Protein AF-A0A6B2SBK2-F1 (afdb_monomer)

Foldseek 3Di:
DDDDDDDDDDDDDDDDDDDDDDDDDDDDDDDDDDDDDDDDDDDDDPDDDPDPPDPPPPLQAQFEPPD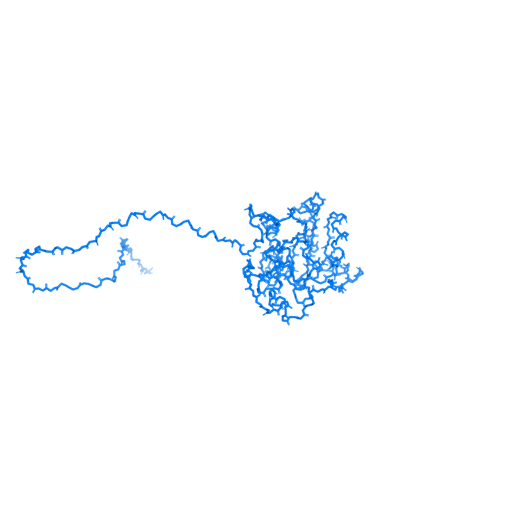DQVVSQVQLVVQLVCCVVPVDRDPPRRPLLNVLQVLLVVLVEDLEAAFDQQDDDVRLVVVLVPAPVVVCVVVCCVQCVCVQAVVLKWKWWAFLQQATSDIDGHPVSVVLVVVRPPDHRTHDACSGQTDDQQNSQSVVQAWHKAAASSGSHNSCNQKIKIKHFDADPVPRHTGGMIMMMDGCSCNYPVVSVSRHVD

Mean predicted aligned error: 12.85 Å

Secondary structure (DSSP, 8-state):
------------------------PPP---------------PPP--PPPP-------TT-SS-TT--HHHHHHHHHHHHHHHHHH----TT--HHHHHHHHHHHHTT--SSS---B---HHHHHHHHHHSGGGGTHHHHHHHHHHHHHHTT-EEEEEETT-BEEEEEE-HHHHHHHHTTT-STTBB--HHHH-S-HHHHHHHHTS-EEEEGGGSSSGGGTT-EEEEEEEE-TTT--EEEEEEEEESGGG-SHHHHHHHTT-

Sequence (262 aa):
MSKSRAPTTRTPARTGTGCATCGWSTPPDGTLARRRHRGDDGLCPASGAPSRGGELTDTWVALQAGADPAQRRRALRGAYEAFAAAGRVERPVRAVVAESWRRSARARVSREGTADVELSDDGLAAYRDGHPLAKVMPLFRELMGAYAMDGEHLLAVCDAQGRLLWVEGHATSRRQAGLMNFVPGARWAEAATGTNAPGTAIAVDRPVQVFAAEHFQRPVHPWTCAAAPVHDPGTGRLLGAVDITGGDRLAHPHSLAFVGAV

Nearest PDB structures (foldseek):
  4lrz-assembly1_H  TM=8.268E-01  e=3.280E-11  Escherichia coli K-12
  4lrz-assembly2_E  TM=8.242E-01  e=3.967E-11  Escherichia coli K-12
  3f1p-assembly1_A  TM=5.044E-01  e=4.243E-02  Homo sapiens
  5xgd-assembly1_A  TM=4.349E-01  e=1.823E-01  Pseudomonas aeruginosa PAO1
  4iss-assembly1_B  TM=4.721E-01  e=1.301E+00  Kluyveromyces lactis

Structure (mmCIF, N/CA/C/O backbone):
data_AF-A0A6B2SBK2-F1
#
_entry.id   AF-A0A6B2SBK2-F1
#
loop_
_atom_site.group_PDB
_atom_site.id
_atom_site.type_symbol
_atom_site.label_atom_id
_atom_site.label_alt_id
_atom_site.label_comp_id
_atom_site.label_asym_id
_atom_site.label_entity_id
_atom_site.label_seq_id
_atom_site.pdbx_PDB_ins_code
_atom_site.Cartn_x
_atom_site.Cartn_y
_atom_site.Cartn_z
_atom_site.occupancy
_atom_site.B_iso_or_equiv
_atom_site.auth_seq_id
_atom_site.auth_comp_id
_atom_site.auth_asym_id
_atom_site.auth_atom_id
_atom_site.pdbx_PDB_model_num
ATOM 1 N N . MET A 1 1 ? -41.610 -37.963 -55.225 1.00 40.44 1 MET A N 1
ATOM 2 C CA . MET A 1 1 ? -42.730 -38.598 -54.496 1.00 40.44 1 MET A CA 1
ATOM 3 C C . MET A 1 1 ? -42.714 -38.087 -53.056 1.00 40.44 1 MET A C 1
ATOM 5 O O . MET A 1 1 ? -41.645 -38.082 -52.473 1.00 40.44 1 MET A O 1
ATOM 9 N N . SER A 1 2 ? -43.869 -37.586 -52.584 1.00 43.31 2 SER A N 1
ATOM 10 C CA . SER A 1 2 ? -44.267 -37.131 -51.222 1.00 43.31 2 SER A CA 1
ATOM 11 C C . SER A 1 2 ? -43.325 -36.172 -50.456 1.00 43.31 2 SER A C 1
ATOM 13 O O . SER A 1 2 ? -42.292 -36.605 -49.974 1.00 43.31 2 SER A O 1
ATOM 15 N N . LYS A 1 3 ? -43.504 -34.837 -50.386 1.00 37.28 3 LYS A N 1
ATOM 16 C CA . LYS A 1 3 ? -44.559 -33.956 -49.797 1.00 37.28 3 LYS A CA 1
ATOM 17 C C . LYS A 1 3 ? -44.853 -34.156 -48.295 1.00 37.28 3 LYS A C 1
ATOM 19 O O . LYS A 1 3 ? -45.487 -35.141 -47.945 1.00 37.28 3 LYS A O 1
ATOM 24 N N . SER A 1 4 ? -44.549 -33.134 -47.476 1.00 39.53 4 SER A N 1
ATOM 25 C CA . SER A 1 4 ? -45.392 -32.604 -46.370 1.00 39.53 4 SER A CA 1
ATOM 26 C C . SER A 1 4 ? -44.738 -31.332 -45.774 1.00 39.53 4 SER A C 1
ATOM 28 O O . SER A 1 4 ? -43.665 -31.422 -45.195 1.00 39.53 4 SER A O 1
ATOM 30 N N . ARG A 1 5 ? -45.113 -30.115 -46.207 1.00 39.31 5 ARG A N 1
ATOM 31 C CA . ARG A 1 5 ? -46.133 -29.177 -45.663 1.00 39.31 5 ARG A CA 1
ATOM 32 C C . ARG A 1 5 ? -45.753 -28.460 -44.347 1.00 39.31 5 ARG A C 1
ATOM 34 O O . ARG A 1 5 ? -45.819 -29.038 -43.273 1.00 39.31 5 ARG A O 1
ATOM 41 N N . ALA A 1 6 ? -45.480 -27.153 -44.463 1.00 41.12 6 ALA A N 1
ATOM 42 C CA . ALA A 1 6 ? -45.713 -26.142 -43.418 1.00 41.12 6 ALA A CA 1
ATOM 43 C C . ALA A 1 6 ? -47.229 -25.865 -43.269 1.00 41.12 6 ALA A C 1
ATOM 45 O O . ALA A 1 6 ? -47.977 -26.199 -44.200 1.00 41.12 6 ALA A O 1
ATOM 46 N N . PRO A 1 7 ? -47.700 -25.249 -42.157 1.00 44.53 7 PRO A N 1
ATOM 47 C CA . PRO A 1 7 ? -48.073 -23.825 -42.271 1.00 44.53 7 PRO A CA 1
ATOM 48 C C . PRO A 1 7 ? -48.030 -22.942 -40.981 1.00 44.53 7 PRO A C 1
ATOM 50 O O . PRO A 1 7 ? -48.247 -23.399 -39.865 1.00 44.53 7 PRO A O 1
ATOM 53 N N . THR A 1 8 ? -47.814 -21.637 -41.224 1.00 36.38 8 THR A N 1
ATOM 54 C CA . THR A 1 8 ? -48.419 -20.403 -40.638 1.00 36.38 8 THR A CA 1
ATOM 55 C C . THR A 1 8 ? -48.471 -20.100 -39.123 1.00 36.38 8 THR A C 1
ATOM 57 O O . THR A 1 8 ? -49.302 -20.615 -38.386 1.00 36.38 8 THR A O 1
ATOM 60 N N . THR A 1 9 ? -47.670 -19.088 -38.751 1.00 40.03 9 THR A N 1
ATOM 61 C CA . THR A 1 9 ? -47.966 -17.826 -38.015 1.00 40.03 9 THR A CA 1
ATOM 62 C C . THR A 1 9 ? -49.151 -17.714 -37.039 1.00 40.03 9 THR A C 1
ATOM 64 O O . THR A 1 9 ? -50.309 -17.770 -37.457 1.00 40.03 9 THR A O 1
ATOM 67 N N . ARG A 1 10 ? -48.863 -17.252 -35.805 1.00 33.25 10 ARG A N 1
ATOM 68 C CA . ARG A 1 10 ? -49.704 -16.272 -35.080 1.00 33.25 10 ARG A CA 1
ATOM 69 C C . ARG A 1 10 ? -48.946 -15.554 -33.949 1.00 33.25 10 ARG A C 1
ATOM 71 O O . ARG A 1 10 ? -48.458 -16.192 -33.025 1.00 33.25 10 ARG A O 1
ATOM 78 N N . THR A 1 11 ? -48.900 -14.226 -34.013 1.00 40.62 11 THR A N 1
ATOM 79 C CA . THR A 1 11 ? -48.509 -13.316 -32.918 1.00 40.62 11 THR A CA 1
ATOM 80 C C . THR A 1 11 ? -49.682 -13.130 -31.946 1.00 40.62 11 THR A C 1
ATOM 82 O O . THR A 1 11 ? -50.833 -13.116 -32.399 1.00 40.62 11 THR A O 1
ATOM 85 N N . PRO A 1 12 ? -49.424 -12.871 -30.652 1.00 40.03 12 PRO A N 1
ATOM 86 C CA . PRO A 1 12 ? -50.289 -11.956 -29.914 1.00 40.03 12 PRO A CA 1
ATOM 87 C C . PRO A 1 12 ? -49.547 -10.823 -29.184 1.00 40.03 12 PRO A C 1
ATOM 89 O O . PRO A 1 12 ? -48.335 -10.829 -28.993 1.00 40.03 12 PRO A O 1
ATOM 92 N N . ALA A 1 13 ? -50.356 -9.819 -28.858 1.00 34.59 13 ALA A N 1
ATOM 93 C CA . ALA A 1 13 ? -50.064 -8.455 -28.444 1.00 34.59 13 ALA A CA 1
ATOM 94 C C . ALA A 1 13 ? -49.401 -8.268 -27.064 1.00 34.59 13 ALA A C 1
ATOM 96 O O . ALA A 1 13 ? -49.533 -9.084 -26.157 1.00 34.59 13 ALA A O 1
ATOM 97 N N . ARG A 1 14 ? -48.794 -7.081 -26.907 1.00 42.09 14 ARG A N 1
ATOM 98 C CA . ARG A 1 14 ? -48.523 -6.408 -25.625 1.00 42.09 14 ARG A CA 1
ATOM 99 C C . ARG A 1 14 ? -49.830 -6.062 -24.901 1.00 42.09 14 ARG A C 1
ATOM 101 O O . ARG A 1 14 ? -50.657 -5.367 -25.476 1.00 42.09 14 ARG A O 1
ATOM 108 N N . THR A 1 15 ? -49.887 -6.370 -23.611 1.00 36.09 15 THR A N 1
ATOM 109 C CA . THR A 1 15 ? -50.570 -5.622 -22.533 1.00 36.09 15 THR A CA 1
ATOM 110 C C . THR A 1 15 ? -49.800 -5.983 -21.258 1.00 36.09 15 THR A C 1
ATOM 112 O O . THR A 1 15 ? -49.496 -7.150 -21.060 1.00 36.09 15 THR A O 1
ATOM 115 N N . GLY A 1 16 ? -49.311 -5.076 -20.424 1.00 30.08 16 GLY A N 1
ATOM 116 C CA . GLY A 1 16 ? -50.077 -4.046 -19.739 1.00 30.08 16 GLY A CA 1
ATOM 117 C C . GLY A 1 16 ? -49.941 -4.311 -18.234 1.00 30.08 16 GLY A C 1
ATOM 118 O O . GLY A 1 16 ? -50.153 -5.423 -17.770 1.00 30.08 16 GLY A O 1
ATOM 119 N N . THR A 1 17 ? -49.494 -3.284 -17.531 1.00 34.97 17 THR A N 1
ATOM 120 C CA . THR A 1 17 ? -49.205 -3.123 -16.102 1.00 34.97 17 THR A CA 1
ATOM 121 C C . THR A 1 17 ? -50.322 -3.614 -15.170 1.00 34.97 17 THR A C 1
ATOM 123 O O . THR A 1 17 ? -51.493 -3.483 -15.510 1.00 34.97 17 THR A O 1
ATOM 126 N N . GLY A 1 18 ? -49.989 -4.062 -13.952 1.00 29.08 18 GLY A N 1
ATOM 127 C CA . GLY A 1 18 ? -51.014 -4.297 -12.926 1.00 29.08 18 GLY A CA 1
ATOM 128 C C . GLY A 1 18 ? -50.515 -4.890 -11.612 1.00 29.08 18 GLY A C 1
ATOM 129 O O . GLY A 1 18 ? -50.771 -6.051 -11.322 1.00 29.08 18 GLY A O 1
ATOM 130 N N . CYS A 1 19 ? -49.823 -4.081 -10.809 1.00 38.56 19 CYS A N 1
ATOM 131 C CA . CYS A 1 19 ? -49.711 -4.286 -9.365 1.00 38.56 19 CYS A CA 1
ATOM 132 C C . CYS A 1 19 ? -51.098 -4.074 -8.736 1.00 38.56 19 CYS A C 1
ATOM 134 O O . CYS A 1 19 ? -51.663 -2.995 -8.907 1.00 38.56 19 CYS A O 1
ATOM 136 N N . ALA A 1 20 ? -51.651 -5.067 -8.034 1.00 36.56 20 ALA A N 1
ATOM 137 C CA . ALA A 1 20 ? -52.834 -4.867 -7.197 1.00 36.56 20 ALA A CA 1
ATOM 138 C C . ALA A 1 20 ? -52.974 -5.962 -6.126 1.00 36.56 20 ALA A C 1
ATOM 140 O O . ALA A 1 20 ? -53.554 -7.017 -6.362 1.00 36.56 20 ALA A O 1
ATOM 141 N N . THR A 1 21 ? -52.513 -5.665 -4.913 1.00 34.88 21 THR A N 1
ATOM 142 C CA . THR A 1 21 ? -53.046 -6.265 -3.681 1.00 34.88 21 THR A CA 1
ATOM 143 C C . THR A 1 21 ? -53.392 -5.143 -2.714 1.00 34.88 21 THR A C 1
ATOM 145 O O . THR A 1 21 ? -52.622 -4.817 -1.817 1.00 34.88 21 THR A O 1
ATOM 148 N N . CYS A 1 22 ? -54.565 -4.546 -2.915 1.00 31.58 22 CYS A N 1
ATOM 149 C CA . CYS A 1 22 ? -55.241 -3.723 -1.918 1.00 31.58 22 CYS A CA 1
ATOM 150 C C . CYS A 1 22 ? -56.691 -4.210 -1.873 1.00 31.58 22 CYS A C 1
ATOM 152 O O . CYS A 1 22 ? -57.503 -3.841 -2.720 1.00 31.58 22 CYS A O 1
ATOM 154 N N . GLY A 1 23 ? -56.982 -5.116 -0.941 1.00 36.19 23 GLY A N 1
ATOM 155 C CA . GLY A 1 23 ? -58.305 -5.701 -0.759 1.00 36.19 23 GLY A CA 1
ATOM 156 C C . GLY A 1 23 ? -59.292 -4.684 -0.203 1.00 36.19 23 GLY A C 1
ATOM 157 O O . GLY A 1 23 ? -59.063 -4.135 0.869 1.00 36.19 23 GLY A O 1
ATOM 158 N N . TRP A 1 24 ? -60.386 -4.465 -0.930 1.00 28.81 24 TRP A N 1
ATOM 159 C CA . TRP A 1 24 ? -61.578 -3.779 -0.443 1.00 28.81 24 TRP A CA 1
ATOM 160 C C . TRP A 1 24 ? -62.803 -4.519 -0.979 1.00 28.81 24 TRP A C 1
ATOM 162 O O . TRP A 1 24 ? -62.964 -4.681 -2.188 1.00 28.81 24 TRP A O 1
ATOM 172 N N . SER A 1 25 ? -63.649 -4.982 -0.066 1.00 31.94 25 SER A N 1
ATOM 173 C CA . SER A 1 25 ? -64.972 -5.539 -0.333 1.00 31.94 25 SER A CA 1
ATOM 174 C C . SER A 1 25 ? -66.036 -4.487 -0.011 1.00 31.94 25 SER A C 1
ATOM 176 O O . SER A 1 25 ? -65.993 -3.831 1.028 1.00 31.94 25 SER A O 1
ATOM 178 N N . THR A 1 26 ? -66.990 -4.309 -0.921 1.00 39.12 26 THR A N 1
ATOM 179 C CA . THR A 1 26 ? -68.165 -3.446 -0.758 1.00 39.12 26 THR A CA 1
ATOM 180 C C . THR A 1 26 ? -69.309 -4.208 -0.078 1.00 39.12 26 THR A C 1
ATOM 182 O O . THR A 1 26 ? -69.574 -5.350 -0.458 1.00 39.12 26 THR A O 1
ATOM 185 N N . PRO A 1 27 ? -70.033 -3.611 0.889 1.00 36.16 27 PRO A N 1
ATOM 186 C CA . PRO A 1 27 ? -71.293 -4.165 1.370 1.00 36.16 27 PRO A CA 1
ATOM 187 C C . PRO A 1 27 ? -72.476 -3.736 0.474 1.00 36.16 27 PRO A C 1
ATOM 189 O O . PRO A 1 27 ? -72.420 -2.663 -0.138 1.00 36.16 27 PRO A O 1
ATOM 192 N N . PRO A 1 28 ? -73.553 -4.541 0.397 1.00 37.91 28 PRO A N 1
ATOM 193 C CA . PRO A 1 28 ? -74.737 -4.233 -0.387 1.00 37.91 28 PRO A CA 1
ATOM 194 C C . PRO A 1 28 ? -75.798 -3.597 0.516 1.00 37.91 28 PRO A C 1
ATOM 196 O O . PRO A 1 28 ? -76.358 -4.278 1.360 1.00 37.91 28 PRO A O 1
ATOM 199 N N . ASP A 1 29 ? -76.055 -2.302 0.371 1.00 34.41 29 ASP A N 1
ATOM 200 C CA . ASP A 1 29 ? -77.429 -1.789 0.289 1.00 34.41 29 ASP A CA 1
ATOM 201 C C . ASP A 1 29 ? -77.438 -0.275 0.092 1.00 34.41 29 ASP A C 1
ATOM 203 O O . ASP A 1 29 ? -76.681 0.481 0.706 1.00 34.41 29 ASP A O 1
ATOM 207 N N . GLY A 1 30 ? -78.304 0.171 -0.813 1.00 46.72 30 GLY A N 1
ATOM 208 C CA . GLY A 1 30 ? -78.463 1.571 -1.162 1.00 46.72 30 GLY A CA 1
ATOM 209 C C . GLY A 1 30 ? -79.192 2.337 -0.067 1.00 46.72 30 GLY A C 1
ATOM 210 O O . GLY A 1 30 ? -80.399 2.194 0.105 1.00 46.72 30 GLY A O 1
ATOM 211 N N . THR A 1 31 ? -78.494 3.232 0.633 1.00 36.56 31 THR A N 1
ATOM 212 C CA . THR A 1 31 ? -79.148 4.374 1.285 1.00 36.56 31 THR A CA 1
ATOM 213 C C . THR A 1 31 ? -78.184 5.547 1.462 1.00 36.56 31 THR A C 1
ATOM 215 O O . THR A 1 31 ? -77.144 5.449 2.108 1.00 36.56 31 THR A O 1
ATOM 218 N N . LEU A 1 32 ? -78.546 6.690 0.876 1.00 34.94 32 LEU A N 1
ATOM 219 C CA . LEU A 1 32 ? -77.896 7.984 1.079 1.00 34.94 32 LEU A CA 1
ATOM 220 C C . LEU A 1 32 ? -78.381 8.595 2.400 1.00 34.94 32 LEU A C 1
ATOM 222 O O . LEU A 1 32 ? -79.562 8.902 2.535 1.00 34.94 32 LEU A O 1
ATOM 226 N N . ALA A 1 33 ? -77.471 8.866 3.336 1.00 37.03 33 ALA A N 1
ATOM 227 C CA . ALA A 1 33 ? -77.742 9.769 4.453 1.00 37.03 33 ALA A CA 1
ATOM 228 C C . ALA A 1 33 ? -76.509 10.624 4.777 1.00 37.03 33 ALA A C 1
ATOM 230 O O . ALA A 1 33 ? -75.480 10.138 5.241 1.00 37.03 33 ALA A O 1
ATOM 231 N N . ARG A 1 34 ? -76.627 11.939 4.551 1.00 36.53 34 ARG A N 1
ATOM 232 C CA . ARG A 1 34 ? -75.692 12.942 5.074 1.00 36.53 34 ARG A CA 1
ATOM 233 C C . ARG A 1 34 ? -75.851 13.029 6.596 1.00 36.53 34 ARG A C 1
ATOM 235 O O . ARG A 1 34 ? -76.923 13.390 7.072 1.00 36.53 34 ARG A O 1
ATOM 242 N N . ARG A 1 35 ? -74.761 12.870 7.348 1.00 35.34 35 ARG A N 1
ATOM 243 C CA . ARG A 1 35 ? -74.567 13.565 8.633 1.00 35.34 35 ARG A CA 1
ATOM 244 C C . ARG A 1 35 ? -73.254 14.337 8.593 1.00 35.34 35 ARG A C 1
ATOM 246 O O . ARG A 1 35 ? -72.224 13.805 8.200 1.00 35.34 35 ARG A O 1
ATOM 253 N N . ARG A 1 36 ? -73.323 15.613 8.973 1.00 37.16 36 ARG A N 1
ATOM 254 C CA . ARG A 1 36 ? -72.173 16.474 9.267 1.00 37.16 36 ARG A CA 1
ATOM 255 C C . ARG A 1 36 ? -71.954 16.478 10.784 1.00 37.16 36 ARG A C 1
ATOM 257 O O . ARG A 1 36 ? -72.908 16.745 11.503 1.00 37.16 36 ARG A O 1
ATOM 264 N N . HIS A 1 37 ? -70.719 16.252 11.228 1.00 32.69 37 HIS A N 1
ATOM 265 C CA . HIS A 1 37 ? -70.092 16.784 12.455 1.00 32.69 37 HIS A CA 1
ATOM 266 C C . HIS A 1 37 ? -68.589 16.443 12.367 1.00 32.69 37 HIS A C 1
ATOM 268 O O . HIS A 1 37 ? -68.270 15.296 12.091 1.00 32.69 37 HIS A O 1
ATOM 274 N N . ARG A 1 38 ? -67.690 17.428 12.192 1.00 29.45 38 ARG A N 1
ATOM 275 C CA . ARG A 1 38 ? -66.993 18.333 13.151 1.00 29.45 38 ARG A CA 1
ATOM 276 C C . ARG A 1 38 ? -65.741 17.696 13.788 1.00 29.45 38 ARG A C 1
ATOM 278 O O . ARG A 1 38 ? -65.893 16.747 14.542 1.00 29.45 38 ARG A O 1
ATOM 285 N N . GLY A 1 39 ? -64.591 18.348 13.554 1.00 28.39 39 GLY A N 1
ATOM 286 C CA . GLY A 1 39 ? -63.266 18.108 14.161 1.00 28.39 39 GLY A CA 1
ATOM 287 C C . GLY A 1 39 ? -62.530 16.925 13.524 1.00 28.39 39 GLY A C 1
ATOM 288 O O . GLY A 1 39 ? -63.158 15.914 13.254 1.00 28.39 39 GLY A O 1
ATOM 289 N N . ASP A 1 40 ? -61.243 16.948 13.209 1.00 32.31 40 ASP A N 1
ATOM 290 C CA . ASP A 1 40 ? -60.188 17.941 13.387 1.00 32.31 40 ASP A CA 1
ATOM 291 C C . ASP A 1 40 ? -59.032 17.553 12.440 1.00 32.31 40 ASP A C 1
ATOM 293 O O . ASP A 1 40 ? -58.939 16.397 12.024 1.00 32.31 40 ASP A O 1
ATOM 297 N N . ASP A 1 41 ? -58.192 18.528 12.106 1.00 38.06 41 ASP A N 1
ATOM 298 C CA . ASP A 1 41 ? -56.798 18.395 11.659 1.00 38.06 41 ASP A CA 1
ATOM 299 C C . ASP A 1 41 ? -56.438 17.499 10.460 1.00 38.06 41 ASP A C 1
ATOM 301 O O . ASP A 1 41 ? -56.123 16.315 10.559 1.00 38.06 41 ASP A O 1
ATOM 305 N N . GLY A 1 42 ? -56.308 18.148 9.301 1.00 29.20 42 GLY A N 1
ATOM 306 C CA . GLY A 1 42 ? -55.634 17.593 8.131 1.00 29.20 42 GLY A CA 1
ATOM 307 C C . GLY A 1 42 ? -54.952 18.681 7.311 1.00 29.20 42 GLY A C 1
ATOM 308 O O . GLY A 1 42 ? -55.336 18.918 6.167 1.00 29.20 42 GLY A O 1
ATOM 309 N N . LEU A 1 43 ? -53.962 19.374 7.889 1.00 35.97 43 LEU A N 1
ATOM 310 C CA . LEU A 1 43 ? -53.012 20.140 7.081 1.00 35.97 43 LEU A CA 1
ATOM 311 C C . LEU A 1 43 ? -52.288 19.171 6.137 1.00 35.97 43 LEU A C 1
ATOM 313 O O . LEU A 1 43 ? -51.613 18.244 6.582 1.00 35.97 43 LEU A O 1
ATOM 317 N N . CYS A 1 44 ? -52.412 19.416 4.832 1.00 28.55 44 CYS A N 1
ATOM 318 C CA . CYS A 1 44 ? -51.567 18.815 3.807 1.00 28.55 44 CYS A CA 1
ATOM 319 C C . CYS A 1 44 ? -50.087 18.958 4.197 1.00 28.55 44 CYS A C 1
ATOM 321 O O . CYS A 1 44 ? -49.620 20.096 4.317 1.00 28.55 44 CYS A O 1
ATOM 323 N N . PRO A 1 45 ? -49.303 17.872 4.318 1.00 35.41 45 PRO A N 1
ATOM 324 C CA . PRO A 1 45 ? -47.866 18.023 4.278 1.00 35.41 45 PRO A CA 1
ATOM 325 C C . PRO A 1 45 ? -47.496 18.415 2.849 1.00 35.41 45 PRO A C 1
ATOM 327 O O . PRO A 1 45 ? -47.759 17.695 1.881 1.00 35.41 45 PRO A O 1
ATOM 330 N N . ALA A 1 46 ? -46.927 19.613 2.741 1.00 37.03 46 ALA A N 1
ATOM 331 C CA . ALA A 1 46 ? -46.256 20.099 1.557 1.00 37.03 46 ALA A CA 1
ATOM 332 C C . ALA A 1 46 ? -45.336 19.009 0.994 1.00 37.03 46 ALA A C 1
ATOM 334 O O . ALA A 1 46 ? -44.637 18.319 1.738 1.00 37.03 46 ALA A O 1
ATOM 335 N N . SER A 1 47 ? -45.365 18.882 -0.330 1.00 34.38 47 SER A N 1
ATOM 336 C CA . SER A 1 47 ? -44.434 18.114 -1.148 1.00 34.38 47 SER A CA 1
ATOM 337 C C . SER A 1 47 ? -43.028 18.123 -0.546 1.00 34.38 47 SER A C 1
ATOM 339 O O . SER A 1 47 ? -42.339 19.146 -0.579 1.00 34.38 47 SER A O 1
ATOM 341 N N . GLY A 1 48 ? -42.626 16.985 0.021 1.00 28.92 48 GLY A N 1
ATOM 342 C CA . GLY A 1 48 ? -41.272 16.778 0.505 1.00 28.92 48 GLY A CA 1
ATOM 343 C C . GLY A 1 48 ? -40.298 17.016 -0.639 1.00 28.92 48 GLY A C 1
ATOM 344 O O . GLY A 1 48 ? -40.381 16.368 -1.683 1.00 28.92 48 GLY A O 1
ATOM 345 N N . ALA A 1 49 ? -39.392 17.972 -0.444 1.00 35.97 49 ALA A N 1
ATOM 346 C CA . ALA A 1 49 ? -38.196 18.086 -1.258 1.00 35.97 49 ALA A CA 1
ATOM 347 C C . ALA A 1 49 ? -37.507 16.710 -1.310 1.00 35.97 49 ALA A C 1
ATOM 349 O O . ALA A 1 49 ? -37.497 16.011 -0.289 1.00 35.97 49 ALA A O 1
ATOM 350 N N . PRO A 1 50 ? -36.937 16.297 -2.457 1.00 32.53 50 PRO A N 1
ATOM 351 C CA . PRO A 1 50 ? -36.212 15.042 -2.517 1.00 32.53 50 PRO A CA 1
ATOM 352 C C . PRO A 1 50 ? -35.104 15.099 -1.468 1.00 32.53 50 PRO A C 1
ATOM 354 O O . PRO A 1 50 ? -34.286 16.024 -1.452 1.00 32.53 50 PRO A O 1
ATOM 357 N N . SER A 1 51 ? -35.126 14.129 -0.555 1.00 35.81 51 SER A N 1
ATOM 358 C CA . SER A 1 51 ? -34.027 13.876 0.360 1.00 35.81 51 SER A CA 1
ATOM 359 C C . SER A 1 51 ? -32.756 13.832 -0.478 1.00 35.81 51 SER A C 1
ATOM 361 O O . SER A 1 51 ? -32.645 13.040 -1.415 1.00 35.81 51 SER A O 1
ATOM 363 N N . ARG A 1 52 ? -31.813 14.738 -0.188 1.00 37.53 52 ARG A N 1
ATOM 364 C CA . ARG A 1 52 ? -30.471 14.668 -0.765 1.00 37.53 52 ARG A CA 1
ATOM 365 C C . ARG A 1 52 ? -29.972 13.253 -0.501 1.00 37.53 52 ARG A C 1
ATOM 367 O O . ARG A 1 52 ? -29.856 12.862 0.661 1.00 37.53 52 ARG A O 1
ATOM 374 N N . GLY A 1 53 ? -29.791 12.488 -1.576 1.00 30.27 53 GLY A N 1
ATOM 375 C CA . GLY A 1 53 ? -29.277 11.131 -1.512 1.00 30.27 53 GLY A CA 1
ATOM 376 C C . GLY A 1 53 ? -28.040 11.127 -0.630 1.00 30.27 53 GLY A C 1
ATOM 377 O O . GLY A 1 53 ? -27.185 12.002 -0.768 1.00 30.27 53 GLY A O 1
ATOM 378 N N . GLY A 1 54 ? -27.990 10.190 0.317 1.00 33.25 54 GLY A N 1
ATOM 379 C CA . GLY A 1 54 ? -26.761 9.914 1.037 1.00 33.25 54 GLY A CA 1
ATOM 380 C C . GLY A 1 54 ? -25.689 9.658 -0.008 1.00 33.25 54 GLY A C 1
ATOM 381 O O . GLY A 1 54 ? -25.788 8.695 -0.765 1.00 33.25 54 GLY A O 1
ATOM 382 N N . GLU A 1 55 ? -24.735 10.575 -0.104 1.00 40.03 55 GLU A N 1
ATOM 383 C CA . GLU A 1 55 ? -23.540 10.396 -0.906 1.00 40.03 55 GLU A CA 1
ATOM 384 C C . GLU A 1 55 ? -22.919 9.084 -0.428 1.00 40.03 55 GLU A C 1
ATOM 386 O O . GLU A 1 55 ? -22.523 8.962 0.735 1.00 40.03 55 GLU A O 1
ATOM 391 N N . LEU A 1 56 ? -22.980 8.056 -1.278 1.00 41.81 56 LEU A N 1
ATOM 392 C CA . LEU A 1 56 ? -22.324 6.780 -1.044 1.00 41.81 56 LEU A CA 1
ATOM 393 C C . LEU A 1 56 ? -20.837 7.105 -0.983 1.00 41.81 56 LEU A C 1
ATOM 395 O O . LEU A 1 56 ? -20.177 7.198 -2.013 1.00 41.81 56 LEU A O 1
ATOM 399 N N . THR A 1 57 ? -20.334 7.375 0.218 1.00 53.66 57 THR A N 1
ATOM 400 C CA . THR A 1 57 ? -18.918 7.622 0.423 1.00 53.66 57 THR A CA 1
ATOM 401 C C . THR A 1 57 ? -18.195 6.376 -0.053 1.00 53.66 57 THR A C 1
ATOM 403 O O . THR A 1 57 ? -18.414 5.278 0.468 1.00 53.66 57 THR A O 1
ATOM 406 N N . ASP A 1 58 ? -17.398 6.535 -1.109 1.00 67.44 58 ASP A N 1
ATOM 407 C CA . ASP A 1 58 ? -16.666 5.426 -1.695 1.00 67.44 58 ASP A CA 1
ATOM 408 C C . ASP A 1 58 ? -15.817 4.785 -0.592 1.00 67.44 58 ASP A C 1
ATOM 410 O O . ASP A 1 58 ? -14.912 5.405 -0.029 1.00 67.44 58 ASP A O 1
ATOM 414 N N . THR A 1 59 ? -16.164 3.546 -0.232 1.00 78.88 59 THR A N 1
ATOM 415 C CA . THR A 1 59 ? -15.518 2.819 0.865 1.00 78.88 59 THR A CA 1
ATOM 416 C C . THR A 1 59 ? -14.056 2.524 0.546 1.00 78.88 59 THR A C 1
ATOM 418 O O . THR A 1 59 ? -13.293 2.251 1.470 1.00 78.88 59 THR A O 1
ATOM 421 N N . TRP A 1 60 ? -13.637 2.643 -0.714 1.00 86.00 60 TRP A N 1
ATOM 422 C CA . TRP A 1 60 ? -12.285 2.356 -1.184 1.00 86.00 60 TRP A CA 1
ATOM 423 C C . TRP A 1 60 ? -11.382 3.594 -1.191 1.00 86.00 60 TRP A C 1
ATOM 425 O O . TRP A 1 60 ? -10.174 3.455 -0.995 1.00 86.00 60 TRP A O 1
ATOM 435 N N . VAL A 1 61 ? -11.955 4.800 -1.272 1.00 85.00 61 VAL A N 1
ATOM 436 C CA . VAL A 1 61 ? -11.238 6.083 -1.178 1.00 85.00 61 VAL A CA 1
ATOM 437 C C . VAL A 1 61 ? -11.138 6.543 0.281 1.00 85.00 61 VAL A C 1
ATOM 439 O O . VAL A 1 61 ? -12.130 6.626 1.007 1.00 85.00 61 VAL A O 1
ATOM 442 N N . ALA A 1 62 ? -9.927 6.869 0.729 1.00 83.12 62 ALA A N 1
ATOM 443 C CA . ALA A 1 62 ? -9.654 7.224 2.121 1.00 83.12 62 ALA A CA 1
ATOM 444 C C . ALA A 1 62 ? -9.939 8.701 2.435 1.00 83.12 62 ALA A C 1
ATOM 446 O O . ALA A 1 62 ? -10.369 9.035 3.546 1.00 83.12 62 ALA A O 1
ATOM 447 N N . LEU A 1 63 ? -9.719 9.578 1.451 1.00 83.00 63 LEU A N 1
ATOM 448 C CA . LEU A 1 63 ? -9.971 11.014 1.531 1.00 83.00 63 LEU A CA 1
ATOM 449 C C . LEU A 1 63 ? -10.815 11.474 0.343 1.00 83.00 63 LEU A C 1
ATOM 451 O O . LEU A 1 63 ? -10.387 11.416 -0.806 1.00 83.00 63 LEU A O 1
ATOM 455 N N . GLN A 1 64 ? -12.032 11.922 0.645 1.00 79.44 64 GLN A N 1
ATOM 456 C CA . GLN A 1 64 ? -12.958 12.475 -0.340 1.00 79.44 64 GLN A CA 1
ATOM 457 C C . GLN A 1 64 ? -12.512 13.878 -0.771 1.00 79.44 64 GLN A C 1
ATOM 459 O O . GLN A 1 64 ? -11.837 14.584 -0.014 1.00 79.44 64 GLN A O 1
ATOM 464 N N . ALA A 1 65 ? -12.916 14.299 -1.970 1.00 74.44 65 ALA A N 1
ATOM 465 C CA . ALA A 1 65 ? -12.629 15.644 -2.456 1.00 74.44 65 ALA A CA 1
ATOM 466 C C . ALA A 1 65 ? -13.191 16.703 -1.486 1.00 74.44 65 ALA A C 1
ATOM 468 O O . ALA A 1 65 ? -14.345 16.632 -1.071 1.00 74.44 65 ALA A O 1
ATOM 469 N N . GLY A 1 66 ? -12.358 17.674 -1.099 1.00 74.56 66 GLY A N 1
ATOM 470 C CA . GLY A 1 66 ? -12.738 18.752 -0.177 1.00 74.56 66 GLY A CA 1
ATOM 471 C C . GLY A 1 66 ? -12.686 18.408 1.318 1.00 74.56 66 GLY A C 1
ATOM 472 O O . GLY A 1 66 ? -12.956 19.283 2.139 1.00 74.56 66 GLY A O 1
ATOM 473 N N . ALA A 1 67 ? -12.320 17.181 1.705 1.00 82.06 67 ALA A N 1
ATOM 474 C CA . ALA A 1 67 ? -12.087 16.844 3.110 1.00 82.06 67 ALA A CA 1
ATOM 475 C C . ALA A 1 67 ? -10.778 17.470 3.632 1.00 82.06 67 ALA A C 1
ATOM 477 O O . ALA A 1 67 ? -9.772 17.455 2.928 1.00 82.06 67 ALA A O 1
ATOM 478 N N . ASP A 1 68 ? -10.762 17.958 4.881 1.00 87.62 68 ASP A N 1
ATOM 479 C CA . ASP A 1 68 ? -9.536 18.427 5.550 1.00 87.62 68 ASP A CA 1
ATOM 480 C C . ASP A 1 68 ? -8.664 17.223 5.986 1.00 87.62 68 ASP A C 1
ATOM 482 O O . ASP A 1 68 ? -9.052 16.484 6.909 1.00 87.62 68 ASP A O 1
ATOM 486 N N . PRO A 1 69 ? -7.468 17.021 5.390 1.00 87.81 69 PRO A N 1
ATOM 487 C CA . PRO A 1 69 ? -6.585 15.910 5.744 1.00 87.81 69 PRO A CA 1
ATOM 488 C C . PRO A 1 69 ? -6.128 15.951 7.207 1.00 87.81 69 PRO A C 1
ATOM 490 O O . PRO A 1 69 ? -5.972 14.902 7.841 1.00 87.81 69 PRO A O 1
ATOM 493 N N . ALA A 1 70 ? -5.954 17.142 7.788 1.00 90.00 70 ALA A N 1
ATOM 494 C CA . ALA A 1 70 ? -5.519 17.293 9.172 1.00 90.00 70 ALA A CA 1
ATOM 495 C C . ALA A 1 70 ? -6.623 16.868 10.148 1.00 90.00 70 ALA A C 1
ATOM 497 O O . ALA A 1 70 ? -6.364 16.116 11.095 1.00 90.00 70 ALA A O 1
ATOM 498 N N . GLN A 1 71 ? -7.867 17.295 9.908 1.00 91.81 71 GLN A N 1
ATOM 499 C CA . GLN A 1 71 ? -9.026 16.835 10.675 1.00 91.81 71 GLN A CA 1
ATOM 500 C C . GLN A 1 71 ? -9.218 15.322 10.549 1.00 91.81 71 GLN A C 1
ATOM 502 O O . GLN A 1 71 ? -9.372 14.643 11.570 1.00 91.81 71 GLN A O 1
ATOM 507 N N . ARG A 1 72 ? -9.151 14.774 9.327 1.00 91.88 72 ARG A N 1
ATOM 508 C CA . ARG A 1 72 ? -9.279 13.329 9.083 1.00 91.88 72 ARG A CA 1
ATOM 509 C C . ARG A 1 72 ? -8.210 12.539 9.836 1.00 91.88 72 ARG A C 1
ATOM 511 O O . ARG A 1 72 ? -8.539 11.560 10.503 1.00 91.88 72 ARG A O 1
ATOM 518 N N . ARG A 1 73 ? -6.953 12.989 9.797 1.00 93.50 73 ARG A N 1
ATOM 519 C CA . ARG A 1 73 ? -5.826 12.359 10.503 1.00 93.50 73 ARG A CA 1
ATOM 520 C C . ARG A 1 73 ? -6.026 12.354 12.021 1.00 93.50 73 ARG A C 1
ATOM 522 O O . ARG A 1 73 ? -5.756 11.336 12.656 1.00 93.50 73 ARG A O 1
ATOM 529 N N . ARG A 1 74 ? -6.531 13.447 12.612 1.00 94.88 74 ARG A N 1
ATOM 530 C CA . ARG A 1 74 ? -6.871 13.497 14.050 1.00 94.88 74 ARG A CA 1
ATOM 531 C C . ARG A 1 74 ? -7.978 12.503 14.409 1.00 94.88 74 ARG A C 1
ATOM 533 O O . ARG A 1 74 ? -7.821 11.754 15.368 1.00 94.88 74 ARG A O 1
ATOM 540 N N . ALA A 1 75 ? -9.055 12.464 13.624 1.00 94.88 75 ALA A N 1
ATOM 541 C CA . ALA A 1 75 ? -10.181 11.561 13.867 1.00 94.88 75 ALA A CA 1
ATOM 542 C C . ALA A 1 75 ? -9.773 10.081 13.763 1.00 94.88 75 ALA A C 1
ATOM 544 O O . ALA A 1 75 ? -10.104 9.283 14.637 1.00 94.88 75 ALA A O 1
ATOM 545 N N . LEU A 1 76 ? -9.002 9.723 12.730 1.00 96.44 76 LEU A N 1
ATOM 546 C CA . LEU A 1 76 ? -8.497 8.361 12.549 1.00 96.44 76 LEU A CA 1
ATOM 547 C C . LEU A 1 76 ? -7.541 7.944 13.663 1.00 96.44 76 LEU A C 1
ATOM 549 O O . LEU A 1 76 ? -7.604 6.804 14.104 1.00 96.44 76 LEU A O 1
ATOM 553 N N . ARG A 1 77 ? -6.697 8.858 14.158 1.00 96.75 77 ARG A N 1
ATOM 554 C CA . ARG A 1 77 ? -5.823 8.572 15.302 1.00 96.75 77 ARG A CA 1
ATOM 555 C C . ARG A 1 77 ? -6.635 8.190 16.540 1.00 96.75 77 ARG A C 1
ATOM 557 O O . ARG A 1 77 ? -6.323 7.188 17.164 1.00 96.75 77 ARG A O 1
ATOM 564 N N . GLY A 1 78 ? -7.690 8.942 16.862 1.00 96.38 78 GLY A N 1
ATOM 565 C CA . GLY A 1 78 ? -8.574 8.614 17.987 1.00 96.38 78 GLY A CA 1
ATOM 566 C C . GLY A 1 78 ? -9.241 7.244 17.835 1.00 96.38 78 GLY A C 1
ATOM 567 O O . GLY A 1 78 ? -9.202 6.434 18.758 1.00 96.38 78 GLY A O 1
ATOM 568 N N . ALA A 1 79 ? -9.781 6.950 16.647 1.00 97.06 79 ALA A N 1
ATOM 569 C CA . ALA A 1 79 ? -10.403 5.656 16.368 1.00 97.06 79 ALA A CA 1
ATOM 570 C C . ALA A 1 79 ? -9.396 4.490 16.402 1.00 97.06 79 ALA A C 1
ATOM 572 O O . ALA A 1 79 ? -9.722 3.406 16.883 1.00 97.06 79 ALA A O 1
ATOM 573 N N . TYR A 1 80 ? -8.165 4.721 15.938 1.00 97.81 80 TYR A N 1
ATOM 574 C CA . TYR A 1 80 ? -7.074 3.757 16.039 1.00 97.81 80 TYR A CA 1
ATOM 575 C C . TYR A 1 80 ? -6.719 3.467 17.500 1.00 97.81 80 TYR A C 1
ATOM 577 O O . TYR A 1 80 ? -6.613 2.300 17.862 1.00 97.81 80 TYR A O 1
ATOM 585 N N . GLU A 1 81 ? -6.603 4.483 18.366 1.00 97.00 81 GLU A N 1
ATOM 586 C CA . GLU A 1 81 ? -6.350 4.252 19.798 1.00 97.00 81 GLU A CA 1
ATOM 587 C C . GLU A 1 81 ? -7.489 3.469 20.473 1.00 97.00 81 GLU A C 1
ATOM 589 O O . GLU A 1 81 ? -7.230 2.572 21.276 1.00 97.00 81 GLU A O 1
ATOM 594 N N . ALA A 1 82 ? -8.750 3.748 20.125 1.00 96.44 82 ALA A N 1
ATOM 595 C CA . ALA A 1 82 ? -9.897 3.000 20.646 1.00 96.44 82 ALA A CA 1
ATOM 596 C C . ALA A 1 82 ? -9.855 1.517 20.236 1.00 96.44 82 ALA A C 1
ATOM 598 O O . ALA A 1 82 ? -10.096 0.627 21.063 1.00 96.44 82 ALA A O 1
ATOM 599 N N . PHE A 1 83 ? -9.484 1.240 18.983 1.00 97.50 83 PHE A N 1
ATOM 600 C CA . PHE A 1 83 ? -9.272 -0.122 18.501 1.00 97.50 83 PHE A CA 1
ATOM 601 C C . PHE A 1 83 ? -8.078 -0.785 19.194 1.00 97.50 83 PHE A C 1
ATOM 603 O O . PHE A 1 83 ? -8.179 -1.910 19.677 1.00 97.50 83 PHE A O 1
ATOM 610 N N . ALA A 1 84 ? -6.963 -0.071 19.305 1.00 94.50 84 ALA A N 1
ATOM 611 C CA . ALA A 1 84 ? -5.738 -0.521 19.948 1.00 94.50 84 ALA A CA 1
ATOM 612 C C . ALA A 1 84 ? -5.926 -0.865 21.436 1.00 94.50 84 ALA A C 1
ATOM 614 O O . ALA A 1 84 ? -5.257 -1.775 21.930 1.00 94.50 84 ALA A O 1
ATOM 615 N N . ALA A 1 85 ? -6.801 -0.150 22.145 1.00 94.88 85 ALA A N 1
ATOM 616 C CA . ALA A 1 85 ? -7.055 -0.360 23.567 1.00 94.88 85 ALA A CA 1
ATOM 617 C C . ALA A 1 85 ? -8.122 -1.430 23.841 1.00 94.88 85 ALA A C 1
ATOM 619 O O . ALA A 1 85 ? -7.995 -2.187 24.799 1.00 94.88 85 ALA A O 1
ATOM 620 N N . ALA A 1 86 ? -9.186 -1.479 23.034 1.00 94.00 86 ALA A N 1
ATOM 621 C CA . ALA A 1 86 ? -10.387 -2.251 23.364 1.00 94.00 86 ALA A CA 1
ATOM 622 C C . ALA A 1 86 ? -10.983 -3.042 22.187 1.00 94.00 86 ALA A C 1
ATOM 624 O O . ALA A 1 86 ? -12.085 -3.574 22.304 1.00 94.00 86 ALA A O 1
ATOM 625 N N . GLY A 1 87 ? -10.315 -3.080 21.032 1.00 93.00 87 GLY A N 1
ATOM 626 C CA . GLY A 1 87 ? -10.817 -3.730 19.816 1.00 93.00 87 GLY A CA 1
ATOM 627 C C . GLY A 1 87 ? -12.061 -3.065 19.215 1.00 93.00 87 GLY A C 1
ATOM 628 O O . GLY A 1 87 ? -12.689 -3.633 18.319 1.00 93.00 87 GLY A O 1
ATOM 629 N N . ARG A 1 88 ? -12.445 -1.874 19.696 1.00 92.50 88 ARG A N 1
ATOM 630 C CA . ARG A 1 88 ? -13.623 -1.150 19.209 1.00 92.50 88 ARG A CA 1
ATOM 631 C C . ARG A 1 88 ? -13.309 -0.430 17.908 1.00 92.50 88 ARG A C 1
ATOM 633 O O . ARG A 1 88 ? -12.341 0.312 17.817 1.00 92.50 88 ARG A O 1
ATOM 640 N N . VAL A 1 89 ? -14.165 -0.627 16.913 1.00 93.81 89 VAL A N 1
ATOM 641 C CA . VAL A 1 89 ? -14.115 0.123 15.657 1.00 93.81 89 VAL A CA 1
ATOM 642 C C . VAL A 1 89 ? -15.122 1.256 15.760 1.00 93.81 89 VAL A C 1
ATOM 644 O O . VAL A 1 89 ? -16.327 1.016 15.804 1.00 93.81 89 VAL A O 1
ATOM 647 N N . GLU A 1 90 ? -14.620 2.483 15.798 1.00 91.69 90 GLU A N 1
ATOM 648 C CA . GLU A 1 90 ? -15.429 3.691 15.933 1.00 91.69 90 GLU A CA 1
ATOM 649 C C . GLU A 1 90 ? -15.412 4.498 14.626 1.00 91.69 90 GLU A C 1
ATOM 651 O O . GLU A 1 90 ? -14.507 4.377 13.792 1.00 91.69 90 GLU A O 1
ATOM 656 N N . ARG A 1 91 ? -16.434 5.334 14.410 1.00 89.88 91 ARG A N 1
ATOM 657 C CA . ARG A 1 91 ? -16.425 6.256 13.266 1.00 89.88 91 ARG A CA 1
ATOM 658 C C . ARG A 1 91 ? -15.215 7.203 13.398 1.00 89.88 91 ARG A C 1
ATOM 660 O O . ARG A 1 91 ? -14.908 7.628 14.506 1.00 89.88 91 ARG A O 1
ATOM 667 N N . PRO A 1 92 ? -14.556 7.577 12.288 1.00 91.75 92 PRO A N 1
ATOM 668 C CA . PRO A 1 92 ? -15.024 7.433 10.913 1.00 91.75 92 PRO A CA 1
ATOM 669 C C . PRO A 1 92 ? -14.295 6.323 10.126 1.00 91.75 92 PRO A C 1
ATOM 671 O O . PRO A 1 92 ? -14.071 6.477 8.919 1.00 91.75 92 PRO A O 1
ATOM 674 N N . VAL A 1 93 ? -13.892 5.238 10.798 1.00 94.31 93 VAL A N 1
ATOM 675 C CA . VAL A 1 93 ? -13.204 4.097 10.171 1.00 94.31 93 VAL A CA 1
ATOM 676 C C . VAL A 1 93 ? -14.131 3.419 9.159 1.00 94.31 93 VAL A C 1
ATOM 678 O O . VAL A 1 93 ? -15.281 3.100 9.464 1.00 94.31 93 VAL A O 1
ATOM 681 N N . ARG A 1 94 ? -13.630 3.228 7.935 1.00 94.94 94 ARG A N 1
ATOM 682 C CA . ARG A 1 94 ? -14.352 2.574 6.833 1.00 94.94 94 ARG A CA 1
ATOM 683 C C . ARG A 1 94 ? -14.420 1.062 7.065 1.00 94.94 94 ARG A C 1
ATOM 685 O O . ARG A 1 94 ? -13.533 0.498 7.702 1.00 94.94 94 ARG A O 1
ATOM 692 N N . ALA A 1 95 ? -15.429 0.394 6.504 1.00 94.69 95 ALA A N 1
ATOM 693 C CA . ALA A 1 95 ? -15.626 -1.047 6.692 1.00 94.69 95 ALA A CA 1
ATOM 694 C C . ALA A 1 95 ? -14.403 -1.880 6.256 1.00 94.69 95 ALA A C 1
ATOM 696 O O . ALA A 1 95 ? -13.934 -2.713 7.028 1.00 94.69 95 ALA A O 1
ATOM 697 N N . VAL A 1 96 ? -13.823 -1.577 5.087 1.00 96.31 96 VAL A N 1
ATOM 698 C CA . VAL A 1 96 ? -12.617 -2.259 4.578 1.00 96.31 96 VAL A CA 1
ATOM 699 C C . VAL A 1 96 ? -11.432 -2.164 5.549 1.00 96.31 96 VAL A C 1
ATOM 701 O O . VAL A 1 96 ? -10.756 -3.158 5.813 1.00 96.31 96 VAL A O 1
ATOM 704 N N . VAL A 1 97 ? -11.222 -0.989 6.152 1.00 98.06 97 VAL A N 1
ATOM 705 C CA . VAL A 1 97 ? -10.144 -0.753 7.124 1.00 98.06 97 VAL A CA 1
ATOM 706 C C . VAL A 1 97 ? -10.432 -1.491 8.425 1.00 98.06 97 VAL A C 1
ATOM 708 O O . VAL A 1 97 ? -9.556 -2.157 8.960 1.00 98.06 97 VAL A O 1
ATOM 711 N N . ALA A 1 98 ? -11.672 -1.438 8.913 1.00 97.75 98 ALA A N 1
ATOM 712 C CA . ALA A 1 98 ? -12.083 -2.153 10.116 1.00 97.75 98 ALA A CA 1
ATOM 713 C C . ALA A 1 98 ? -11.878 -3.672 9.995 1.00 97.75 98 ALA A C 1
ATOM 715 O O . ALA A 1 98 ? -11.438 -4.330 10.939 1.00 97.75 98 ALA A O 1
ATOM 716 N N . GLU A 1 99 ? -12.199 -4.247 8.838 1.00 97.94 99 GLU A N 1
ATOM 717 C CA . GLU A 1 99 ? -11.973 -5.664 8.554 1.00 97.94 99 GLU A CA 1
ATOM 718 C C . GLU A 1 99 ? -10.485 -6.000 8.471 1.00 97.94 99 GLU A C 1
ATOM 720 O O . GLU A 1 99 ? -10.055 -6.995 9.061 1.00 97.94 99 GLU A O 1
ATOM 725 N N . SER A 1 100 ? -9.699 -5.147 7.813 1.00 98.44 100 SER A N 1
ATOM 726 C CA . SER A 1 100 ? -8.244 -5.276 7.726 1.00 98.44 100 SER A CA 1
ATOM 727 C C . SER A 1 100 ? -7.568 -5.172 9.102 1.00 98.44 100 SER A C 1
ATOM 729 O O . SER A 1 100 ? -6.749 -6.024 9.450 1.00 98.44 100 SER A O 1
ATOM 731 N N . TRP A 1 101 ? -7.981 -4.234 9.963 1.00 98.56 101 TRP A N 1
ATOM 732 C CA . TRP A 1 101 ? -7.502 -4.130 11.349 1.00 98.56 101 TRP A CA 1
ATOM 733 C C . TRP A 1 101 ? -7.778 -5.409 12.137 1.00 98.56 101 TRP A C 1
ATOM 735 O O . TRP A 1 101 ? -6.915 -5.899 12.865 1.00 98.56 101 TRP A O 1
ATOM 745 N N . ARG A 1 102 ? -8.964 -6.005 11.965 1.00 98.19 102 ARG A N 1
ATOM 746 C CA . ARG A 1 102 ? -9.311 -7.281 12.609 1.00 98.19 102 ARG A CA 1
ATOM 747 C C . ARG A 1 102 ? -8.469 -8.443 12.075 1.00 98.19 102 ARG A C 1
ATOM 749 O O . ARG A 1 102 ? -8.077 -9.294 12.870 1.00 98.19 102 ARG A O 1
ATOM 756 N N . ARG A 1 103 ? -8.191 -8.511 10.764 1.00 98.00 103 ARG A N 1
ATOM 757 C CA . ARG A 1 103 ? -7.283 -9.523 10.180 1.00 98.00 103 ARG A CA 1
ATOM 758 C C . ARG A 1 103 ? -5.864 -9.369 10.731 1.00 98.00 103 ARG A C 1
ATOM 760 O O . ARG A 1 103 ? -5.305 -10.349 11.214 1.00 98.00 103 ARG A O 1
ATOM 767 N N . SER A 1 104 ? -5.357 -8.141 10.770 1.00 98.38 104 SER A N 1
ATOM 768 C CA . SER A 1 104 ? -4.037 -7.784 11.310 1.00 98.38 104 SER A CA 1
ATOM 769 C C . SER A 1 104 ? -3.8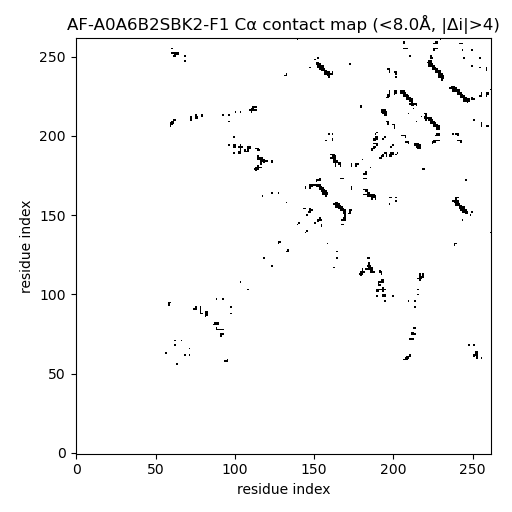94 -8.162 12.790 1.00 98.38 104 SER A C 1
ATOM 771 O O . SER A 1 104 ? -2.927 -8.809 13.188 1.00 98.38 104 SER A O 1
ATOM 773 N N . ALA A 1 105 ? -4.906 -7.848 13.607 1.00 97.81 105 ALA A N 1
ATOM 774 C CA . ALA A 1 105 ? -4.929 -8.209 15.023 1.00 97.81 105 ALA A CA 1
ATOM 775 C C . ALA A 1 105 ? -4.975 -9.732 15.241 1.00 97.81 105 ALA A C 1
ATOM 777 O O . ALA A 1 105 ? -4.274 -10.249 16.109 1.00 97.81 105 ALA A O 1
ATOM 778 N N . ARG A 1 106 ? -5.749 -10.473 14.432 1.00 97.81 106 ARG A N 1
ATOM 779 C CA . ARG A 1 106 ? -5.764 -11.949 14.473 1.00 97.81 106 ARG A CA 1
ATOM 780 C C . ARG A 1 106 ? -4.416 -12.559 14.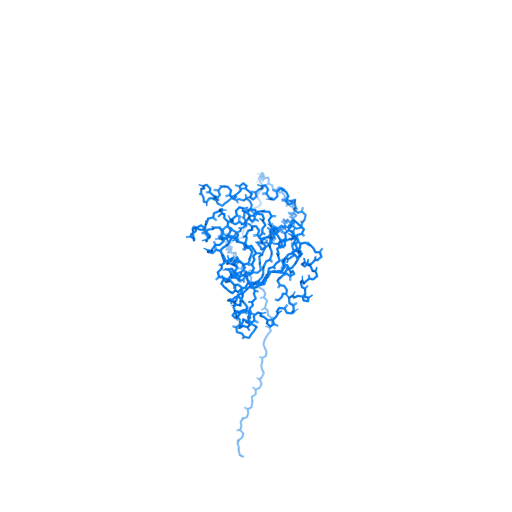092 1.00 97.81 106 ARG A C 1
ATOM 782 O O . ARG A 1 106 ? -4.033 -13.563 14.684 1.00 97.81 106 ARG A O 1
ATOM 789 N N . ALA A 1 107 ? -3.701 -11.940 13.155 1.00 97.69 107 ALA A N 1
ATOM 790 C CA . ALA A 1 107 ? -2.343 -12.322 12.772 1.00 97.69 107 ALA A CA 1
ATOM 791 C C . ALA A 1 107 ? -1.274 -11.906 13.804 1.00 97.69 107 ALA A C 1
ATOM 793 O O . ALA A 1 107 ? -0.114 -12.270 13.649 1.00 97.69 107 ALA A O 1
ATOM 794 N N . ARG A 1 108 ? -1.658 -11.196 14.879 1.00 97.31 108 ARG A N 1
ATOM 795 C CA . ARG A 1 108 ? -0.766 -10.705 15.946 1.00 97.31 108 ARG A CA 1
ATOM 796 C C . ARG A 1 108 ? 0.360 -9.806 15.434 1.00 97.31 108 ARG A C 1
ATOM 798 O O . ARG A 1 108 ? 1.446 -9.783 16.009 1.00 97.31 108 ARG A O 1
ATOM 805 N N . VAL A 1 109 ? 0.081 -9.044 14.382 1.00 97.44 109 VAL A N 1
ATOM 806 C CA . VAL A 1 109 ? 1.016 -8.042 13.874 1.00 97.44 109 VAL A CA 1
ATOM 807 C C . VAL A 1 109 ? 1.312 -7.022 14.975 1.00 97.44 109 VAL A C 1
ATOM 809 O O . VAL A 1 109 ? 0.406 -6.552 15.670 1.00 97.44 109 VAL A O 1
ATOM 812 N N . SER A 1 110 ? 2.587 -6.670 15.138 1.00 96.31 110 SER A N 1
ATOM 813 C CA . SER A 1 110 ? 2.992 -5.589 16.033 1.00 96.31 110 SER A CA 1
ATOM 814 C C . SER A 1 110 ? 2.568 -4.237 15.459 1.00 96.31 110 SER A C 1
ATOM 816 O O . SER A 1 110 ? 2.752 -3.963 14.279 1.00 96.31 110 SER A O 1
ATOM 818 N N . ARG A 1 111 ? 2.042 -3.354 16.312 1.00 95.62 111 ARG A N 1
ATOM 819 C CA . ARG A 1 111 ? 1.718 -1.961 15.945 1.00 95.62 111 ARG A CA 1
ATOM 820 C C . ARG A 1 111 ? 2.964 -1.094 15.761 1.00 95.62 111 ARG A C 1
ATOM 822 O O . ARG A 1 111 ? 2.885 -0.033 15.152 1.00 95.62 111 ARG A O 1
ATOM 829 N N . GLU A 1 112 ? 4.088 -1.549 16.299 1.00 95.31 112 GLU A N 1
ATOM 830 C CA . GLU A 1 112 ? 5.401 -0.923 16.171 1.00 95.31 112 GLU A CA 1
ATOM 831 C C . GLU A 1 112 ? 6.318 -1.791 15.303 1.00 95.31 112 GLU A C 1
ATOM 833 O O . GLU A 1 112 ? 6.065 -2.986 15.125 1.00 95.31 112 GLU A O 1
ATOM 838 N N . GLY A 1 113 ? 7.414 -1.208 14.824 1.00 92.81 113 GLY A N 1
ATOM 839 C CA . GLY A 1 113 ? 8.415 -1.899 14.011 1.00 92.81 113 GLY A CA 1
ATOM 840 C C . GLY A 1 113 ? 8.308 -1.576 12.524 1.00 92.81 113 GLY A C 1
ATOM 841 O O . GLY A 1 113 ? 7.622 -0.638 12.119 1.00 92.81 113 GLY A O 1
ATOM 842 N N . THR A 1 114 ? 9.031 -2.345 11.720 1.00 95.38 114 THR A N 1
ATOM 843 C CA . THR A 1 114 ? 9.135 -2.185 10.266 1.00 95.38 114 THR A CA 1
ATOM 844 C C . THR A 1 114 ? 8.856 -3.520 9.580 1.00 95.38 114 THR A C 1
ATOM 846 O O . THR A 1 114 ? 8.826 -4.557 10.242 1.00 95.38 114 THR A O 1
ATOM 849 N N . ALA A 1 115 ? 8.620 -3.505 8.268 1.00 96.50 115 ALA A N 1
ATOM 850 C CA . ALA A 1 115 ? 8.418 -4.734 7.504 1.00 96.50 115 ALA A CA 1
ATOM 851 C C . ALA A 1 115 ? 9.679 -5.621 7.494 1.00 96.50 115 ALA A C 1
ATOM 853 O O . ALA A 1 115 ? 10.802 -5.114 7.422 1.00 96.50 115 ALA A O 1
ATOM 854 N N . ASP A 1 116 ? 9.493 -6.940 7.501 1.00 96.38 116 ASP A N 1
ATOM 855 C CA . ASP A 1 116 ? 10.587 -7.899 7.337 1.00 96.38 116 ASP A CA 1
ATOM 856 C C . ASP A 1 116 ? 11.034 -7.968 5.872 1.00 96.38 116 ASP A C 1
ATOM 858 O O . ASP A 1 116 ? 10.204 -8.002 4.959 1.00 96.38 116 ASP A O 1
ATOM 862 N N . VAL A 1 117 ? 12.349 -8.017 5.644 1.00 97.19 117 VAL A N 1
ATOM 863 C CA . VAL A 1 117 ? 12.944 -8.211 4.313 1.00 97.19 117 VAL A CA 1
ATOM 864 C C . VAL A 1 117 ? 13.171 -9.703 4.086 1.00 97.19 117 VAL A C 1
ATOM 866 O O . VAL A 1 117 ? 14.072 -10.292 4.674 1.00 97.19 117 VAL A O 1
ATOM 869 N N . GLU A 1 118 ? 12.336 -10.321 3.247 1.00 96.19 118 GLU A N 1
ATOM 870 C CA . GLU A 1 118 ? 12.363 -11.768 2.983 1.00 96.19 118 GLU A CA 1
ATOM 871 C C . GLU A 1 118 ? 13.274 -12.153 1.809 1.00 96.19 118 GLU A C 1
ATOM 873 O O . GLU A 1 118 ? 13.752 -13.285 1.749 1.00 96.19 118 GLU A O 1
ATOM 878 N N . LEU A 1 119 ? 13.511 -11.233 0.868 1.00 93.44 119 LEU A N 1
ATOM 879 C CA . LEU A 1 119 ? 14.402 -11.448 -0.274 1.00 93.44 119 LEU A CA 1
ATOM 880 C C . LEU A 1 119 ? 15.565 -10.456 -0.221 1.00 93.44 119 LEU A C 1
ATOM 882 O O . LEU A 1 119 ? 15.349 -9.246 -0.254 1.00 93.44 119 LEU A O 1
ATOM 886 N N . SER A 1 120 ? 16.789 -10.977 -0.166 1.00 89.19 120 SER A N 1
ATOM 887 C CA . SER A 1 120 ? 18.018 -10.202 -0.362 1.00 89.19 120 SER A CA 1
ATOM 888 C C . SER A 1 120 ? 18.304 -9.984 -1.852 1.00 89.19 120 SER A C 1
ATOM 890 O O . SER A 1 120 ? 17.678 -10.617 -2.701 1.00 89.19 120 SER A O 1
ATOM 892 N N . ASP A 1 121 ? 19.259 -9.109 -2.173 1.00 85.38 121 ASP A N 1
ATOM 893 C CA . ASP A 1 121 ? 19.512 -8.629 -3.540 1.00 85.38 121 ASP A CA 1
ATOM 894 C C . ASP A 1 121 ? 19.667 -9.746 -4.591 1.00 85.38 121 ASP A C 1
ATOM 896 O O . ASP A 1 121 ? 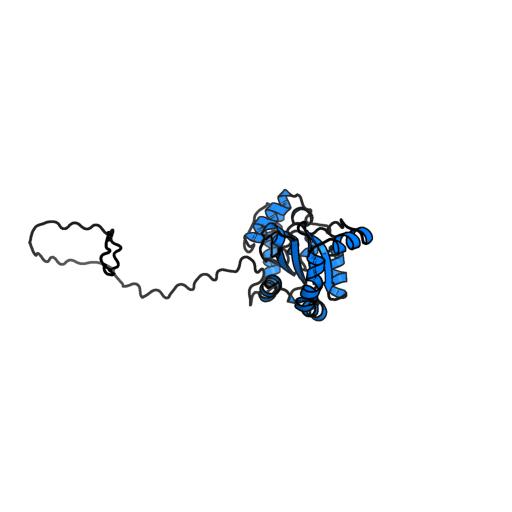18.961 -9.726 -5.603 1.00 85.38 121 ASP A O 1
ATOM 900 N N . ASP A 1 122 ? 20.502 -10.761 -4.338 1.00 84.06 122 ASP A N 1
ATOM 901 C CA . ASP A 1 122 ? 20.713 -11.869 -5.286 1.00 84.06 122 ASP A CA 1
ATOM 902 C C . ASP A 1 122 ? 19.443 -12.713 -5.486 1.00 84.06 122 ASP A C 1
ATOM 904 O O . ASP A 1 122 ? 19.074 -13.061 -6.611 1.00 84.06 122 ASP A O 1
ATOM 908 N N . GLY A 1 123 ? 18.731 -13.009 -4.393 1.00 92.44 123 GLY A N 1
ATOM 909 C CA . GLY A 1 123 ? 17.473 -13.755 -4.446 1.00 92.44 123 GLY A CA 1
ATOM 910 C C . GLY A 1 123 ? 16.361 -12.964 -5.136 1.00 92.44 123 GLY A C 1
ATOM 911 O O . GLY A 1 123 ? 15.560 -13.527 -5.880 1.00 92.44 123 GLY A O 1
ATOM 912 N N . LEU A 1 124 ? 16.336 -11.64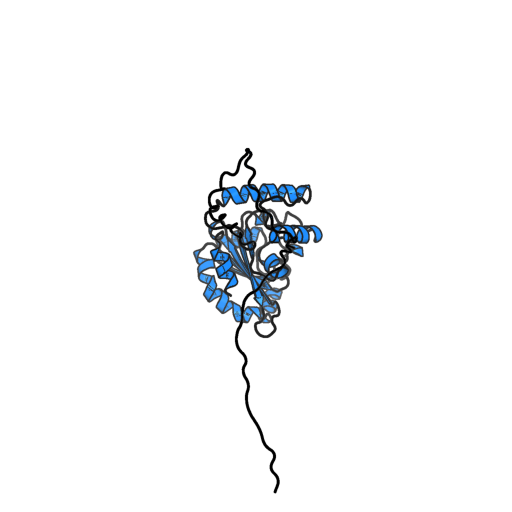8 -4.935 1.00 95.81 124 LEU A N 1
ATOM 913 C CA . LEU A 1 124 ? 15.360 -10.745 -5.524 1.00 95.81 124 LEU A CA 1
ATOM 914 C C . LEU A 1 124 ? 15.550 -10.603 -7.037 1.00 95.81 124 LEU A C 1
ATOM 916 O O . LEU A 1 124 ? 14.555 -10.586 -7.761 1.00 95.81 124 LEU A O 1
ATOM 920 N N . ALA A 1 125 ? 16.790 -10.503 -7.523 1.00 95.19 125 ALA A N 1
ATOM 921 C CA . ALA A 1 125 ? 17.071 -10.426 -8.957 1.00 95.19 125 ALA A CA 1
ATOM 922 C C . ALA A 1 125 ? 16.562 -11.677 -9.687 1.00 95.19 125 ALA A C 1
ATOM 924 O O . ALA A 1 125 ? 15.729 -11.568 -10.587 1.00 95.19 125 ALA A O 1
ATOM 925 N N . ALA A 1 126 ? 16.952 -12.863 -9.210 1.00 94.94 126 ALA A N 1
ATOM 926 C CA . ALA A 1 126 ? 16.488 -14.129 -9.773 1.00 94.94 126 ALA A CA 1
ATOM 927 C C . ALA A 1 126 ? 14.957 -14.276 -9.699 1.00 94.94 126 ALA A C 1
ATOM 929 O O . ALA A 1 126 ? 14.325 -14.755 -10.642 1.00 94.94 126 ALA A O 1
ATOM 930 N N . TYR A 1 127 ? 14.340 -13.830 -8.598 1.00 96.81 127 TYR A N 1
ATOM 931 C CA . TYR A 1 127 ? 12.887 -13.868 -8.447 1.00 96.81 127 TYR A CA 1
ATOM 932 C C . TYR A 1 127 ? 12.179 -12.951 -9.450 1.00 96.81 127 TYR A C 1
ATOM 934 O O . TYR A 1 127 ? 11.204 -13.368 -10.073 1.00 96.81 127 TYR A O 1
ATOM 942 N N . ARG A 1 128 ? 12.673 -11.720 -9.644 1.00 97.19 128 ARG A N 1
ATOM 943 C CA . ARG A 1 128 ? 12.131 -10.768 -10.627 1.00 97.19 128 ARG A CA 1
ATOM 944 C C . ARG A 1 128 ? 12.187 -11.334 -12.040 1.00 97.19 128 ARG A C 1
ATOM 946 O O . ARG A 1 128 ? 11.173 -11.276 -12.728 1.00 97.19 128 ARG A O 1
ATOM 953 N N . ASP A 1 129 ? 13.318 -11.906 -12.442 1.00 94.81 129 ASP A N 1
ATOM 954 C CA . ASP A 1 129 ? 13.523 -12.418 -13.804 1.00 94.81 129 ASP A CA 1
ATOM 955 C C . ASP A 1 129 ? 12.520 -13.523 -14.169 1.00 94.81 129 ASP A C 1
ATOM 957 O O . ASP A 1 129 ? 12.041 -13.596 -15.303 1.00 94.81 129 ASP A O 1
ATOM 961 N N . GLY A 1 130 ? 12.146 -14.355 -13.194 1.00 95.44 130 GLY A N 1
ATOM 962 C CA . GLY A 1 130 ? 11.133 -15.397 -13.364 1.00 95.44 130 GLY A CA 1
ATOM 963 C C . GLY A 1 130 ? 9.683 -14.927 -13.195 1.00 95.44 130 GLY A C 1
ATOM 964 O O . GLY A 1 130 ? 8.760 -15.677 -13.525 1.00 95.44 130 GLY A O 1
ATOM 965 N N . HIS A 1 131 ? 9.442 -13.721 -12.672 1.00 97.62 131 HIS A N 1
ATOM 966 C CA . HIS A 1 131 ? 8.098 -13.290 -12.292 1.00 97.62 131 HIS A CA 1
ATOM 967 C C . HIS A 1 131 ? 7.324 -12.678 -13.477 1.00 97.62 131 HIS A C 1
ATOM 969 O O . HIS A 1 131 ? 7.842 -11.789 -14.156 1.00 97.62 131 HIS A O 1
ATOM 975 N N . PRO A 1 132 ? 6.041 -13.037 -13.704 1.00 96.69 132 PRO A N 1
ATOM 976 C CA . PRO A 1 132 ? 5.239 -12.479 -14.800 1.00 96.69 132 PRO A CA 1
ATOM 977 C C . PRO A 1 132 ? 5.157 -10.947 -14.807 1.00 96.69 132 PRO A C 1
ATOM 979 O O . PRO A 1 132 ? 5.143 -10.340 -15.877 1.00 96.69 132 PRO A O 1
ATOM 982 N N . LEU A 1 133 ? 5.166 -10.321 -13.622 1.00 97.12 133 LEU A N 1
ATOM 983 C CA . LEU A 1 133 ? 5.114 -8.860 -13.485 1.00 97.12 133 LEU A CA 1
ATOM 984 C C . LEU A 1 133 ? 6.310 -8.145 -14.133 1.00 97.12 133 LEU A C 1
ATOM 986 O O . LEU A 1 133 ? 6.161 -7.008 -14.571 1.00 97.12 133 LEU A O 1
ATOM 990 N N . ALA A 1 134 ? 7.467 -8.800 -14.280 1.00 97.00 134 ALA A N 1
ATOM 991 C CA . ALA A 1 134 ? 8.625 -8.189 -14.935 1.00 97.00 134 ALA A CA 1
ATOM 992 C C . ALA A 1 134 ? 8.322 -7.767 -16.382 1.00 97.00 134 ALA A C 1
ATOM 994 O O . ALA A 1 134 ? 8.842 -6.756 -16.851 1.00 97.00 134 ALA A O 1
ATOM 995 N N . LYS A 1 135 ? 7.423 -8.489 -17.066 1.00 93.88 135 LYS A N 1
ATOM 996 C CA . LYS A 1 135 ? 7.012 -8.199 -18.448 1.00 93.88 135 LYS A CA 1
ATOM 997 C C . LYS A 1 135 ? 6.157 -6.937 -18.572 1.00 93.88 135 LYS A C 1
ATOM 999 O O . LYS A 1 135 ? 6.159 -6.321 -19.631 1.00 93.88 135 LYS A O 1
ATOM 1004 N N . VAL A 1 136 ? 5.440 -6.557 -17.512 1.00 93.19 136 VAL A N 1
ATOM 1005 C CA . VAL A 1 136 ? 4.556 -5.376 -17.495 1.00 93.19 136 VAL A CA 1
ATOM 1006 C C . VAL A 1 136 ? 5.187 -4.167 -16.803 1.00 93.19 136 VAL A C 1
ATOM 1008 O O . VAL A 1 136 ? 4.689 -3.056 -16.946 1.00 93.19 136 VAL A O 1
ATOM 1011 N N . MET A 1 137 ? 6.327 -4.334 -16.124 1.00 95.69 137 MET A N 1
ATOM 1012 C CA . MET A 1 137 ? 7.056 -3.216 -15.514 1.00 95.69 137 MET A CA 1
ATOM 1013 C C . MET A 1 137 ? 7.346 -2.045 -16.470 1.00 95.69 137 MET A C 1
ATOM 1015 O O . MET A 1 137 ? 7.219 -0.905 -16.021 1.00 95.69 137 MET A O 1
ATOM 1019 N N . PRO A 1 138 ? 7.710 -2.249 -17.756 1.00 94.75 138 PRO A N 1
ATOM 1020 C CA . PRO A 1 138 ? 7.865 -1.132 -18.689 1.00 94.75 138 PRO A CA 1
ATOM 1021 C C . PRO A 1 138 ? 6.596 -0.279 -18.821 1.00 94.75 138 PRO A C 1
ATOM 1023 O O . PRO A 1 138 ? 6.695 0.943 -18.793 1.00 94.75 138 PRO A O 1
ATOM 1026 N N . LEU A 1 139 ? 5.417 -0.911 -18.861 1.00 92.00 139 LEU A N 1
ATOM 1027 C CA . LEU A 1 139 ? 4.128 -0.218 -18.924 1.00 92.00 139 LEU A CA 1
ATOM 1028 C C . LEU A 1 139 ? 3.849 0.563 -17.634 1.00 92.00 139 LEU A C 1
ATOM 1030 O O . LEU A 1 139 ? 3.451 1.722 -17.691 1.00 92.00 139 LEU A O 1
ATOM 1034 N N . PHE A 1 140 ? 4.107 -0.023 -16.462 1.00 93.56 140 PHE A N 1
ATOM 1035 C CA . PHE A 1 140 ? 3.949 0.703 -15.196 1.00 93.56 140 PHE A CA 1
ATOM 1036 C C . PHE A 1 140 ? 4.865 1.925 -15.109 1.00 93.56 140 PHE A C 1
ATOM 1038 O O . PHE A 1 140 ? 4.439 2.977 -14.640 1.00 93.56 140 PHE A O 1
ATOM 1045 N N . ARG A 1 141 ? 6.103 1.823 -15.600 1.00 93.19 141 ARG A N 1
ATOM 1046 C CA . ARG A 1 141 ? 7.024 2.966 -15.665 1.00 93.19 141 ARG A CA 1
ATOM 1047 C C . ARG A 1 141 ? 6.553 4.031 -16.645 1.00 93.19 141 ARG A C 1
ATOM 1049 O O . ARG A 1 141 ? 6.669 5.210 -16.334 1.00 93.19 141 ARG A O 1
ATOM 1056 N N . GLU A 1 142 ? 6.013 3.635 -17.792 1.00 90.62 142 GLU A N 1
ATOM 1057 C CA . GLU A 1 142 ? 5.454 4.568 -18.771 1.00 90.62 142 GLU A CA 1
ATOM 1058 C C . GLU A 1 142 ? 4.248 5.324 -18.201 1.00 90.62 142 GLU A C 1
ATOM 1060 O O . GLU A 1 142 ? 4.209 6.551 -18.248 1.00 90.62 142 GLU A O 1
ATOM 1065 N N . LEU A 1 143 ? 3.294 4.605 -17.605 1.00 88.06 143 LEU A N 1
ATOM 1066 C CA . LEU A 1 143 ? 2.048 5.188 -17.110 1.00 88.06 143 LEU A CA 1
ATOM 1067 C C . LEU A 1 143 ? 2.239 5.975 -15.810 1.00 88.06 143 LEU A C 1
ATOM 1069 O O . LEU A 1 143 ? 1.653 7.042 -15.651 1.00 88.06 143 LEU A O 1
ATOM 1073 N N . MET A 1 144 ? 3.041 5.457 -14.874 1.00 86.38 144 MET A N 1
ATOM 1074 C CA . MET A 1 144 ? 3.128 5.963 -13.495 1.00 86.38 144 MET A CA 1
ATOM 1075 C C . MET A 1 144 ? 4.490 6.561 -13.132 1.00 86.38 144 MET A C 1
ATOM 1077 O O . MET A 1 144 ? 4.602 7.235 -12.108 1.00 86.38 144 MET A O 1
ATOM 1081 N N . GLY A 1 145 ? 5.526 6.367 -13.952 1.00 79.94 145 GLY A N 1
ATOM 1082 C CA . GLY A 1 145 ? 6.890 6.795 -13.632 1.00 79.94 145 GLY A CA 1
ATOM 1083 C C . GLY A 1 145 ? 7.025 8.305 -13.450 1.00 79.94 145 GLY A C 1
ATOM 1084 O O . GLY A 1 145 ? 7.624 8.740 -12.470 1.00 79.94 145 GLY A O 1
ATOM 1085 N N . ALA A 1 146 ? 6.414 9.109 -14.326 1.00 77.31 146 ALA A N 1
ATOM 1086 C CA . ALA A 1 146 ? 6.430 10.570 -14.196 1.00 77.31 146 ALA A CA 1
ATOM 1087 C C . ALA A 1 146 ? 5.739 11.034 -12.902 1.00 77.31 146 ALA A C 1
ATOM 1089 O O . ALA A 1 146 ? 6.266 11.868 -12.170 1.00 77.31 146 ALA A O 1
ATOM 1090 N N . TYR A 1 147 ? 4.604 10.417 -12.558 1.00 75.44 147 TYR A N 1
ATOM 1091 C CA . TYR A 1 147 ? 3.889 10.712 -11.316 1.00 75.44 147 TYR A CA 1
ATOM 1092 C C . TYR A 1 147 ? 4.731 10.376 -10.073 1.00 75.44 147 TYR A C 1
ATOM 1094 O O . TYR A 1 147 ? 4.756 11.143 -9.110 1.00 75.44 147 TYR A O 1
ATOM 1102 N N . ALA A 1 148 ? 5.464 9.259 -10.106 1.00 73.81 148 ALA A N 1
ATOM 1103 C CA . ALA A 1 148 ? 6.377 8.868 -9.036 1.00 73.81 148 ALA A CA 1
ATOM 1104 C C . ALA A 1 148 ? 7.581 9.821 -8.906 1.00 73.81 148 ALA A C 1
ATOM 1106 O O . ALA A 1 148 ? 7.935 10.237 -7.803 1.00 73.81 148 ALA A O 1
ATOM 1107 N N . MET A 1 149 ? 8.214 10.181 -10.023 1.00 70.12 149 MET A N 1
ATOM 1108 C CA . MET A 1 149 ? 9.452 10.964 -10.022 1.00 70.12 149 MET A CA 1
ATOM 1109 C C . MET A 1 149 ? 9.227 12.450 -9.725 1.00 70.12 149 MET A C 1
ATOM 1111 O O . MET A 1 149 ? 9.981 13.012 -8.933 1.00 70.12 149 MET A O 1
ATOM 1115 N N . ASP A 1 150 ? 8.181 13.060 -10.285 1.00 66.50 150 ASP A N 1
ATOM 1116 C CA . ASP A 1 150 ? 7.938 14.506 -10.169 1.00 66.50 150 ASP A CA 1
ATOM 1117 C C . ASP A 1 150 ? 7.054 14.872 -8.961 1.00 66.50 150 ASP A C 1
ATOM 1119 O O . ASP A 1 150 ? 7.050 16.016 -8.505 1.00 66.50 150 ASP A O 1
ATOM 1123 N N . GLY A 1 151 ? 6.299 13.906 -8.421 1.00 62.34 151 GLY A N 1
ATOM 1124 C CA . GLY A 1 151 ? 5.304 14.120 -7.361 1.00 62.34 151 GLY A CA 1
ATOM 1125 C C . GLY A 1 151 ? 5.775 13.862 -5.925 1.00 62.34 151 GLY A C 1
ATOM 1126 O O . GLY A 1 151 ? 4.955 13.905 -5.010 1.00 62.34 151 GLY A O 1
ATOM 1127 N N . GLU A 1 152 ? 7.061 13.567 -5.699 1.00 77.50 152 GLU A N 1
ATOM 1128 C CA . GLU A 1 152 ? 7.567 13.020 -4.421 1.00 77.50 152 GLU A CA 1
ATOM 1129 C C . GLU A 1 152 ? 6.824 11.738 -3.991 1.00 77.50 152 GLU A C 1
ATOM 1131 O O . GLU A 1 152 ? 6.621 11.464 -2.801 1.00 77.50 152 GLU A O 1
ATOM 1136 N N . HIS A 1 153 ? 6.423 10.926 -4.966 1.00 87.75 153 HIS A N 1
ATOM 1137 C CA . HIS A 1 153 ? 5.725 9.666 -4.751 1.00 87.75 153 HIS A CA 1
ATOM 1138 C C . HIS A 1 153 ? 6.654 8.476 -5.011 1.00 87.75 153 HIS A C 1
ATOM 1140 O O . HIS A 1 153 ? 7.779 8.606 -5.495 1.00 87.75 153 HIS A O 1
ATOM 1146 N N . LEU A 1 154 ? 6.184 7.293 -4.645 1.00 93.12 154 LEU A N 1
ATOM 1147 C CA . LEU A 1 154 ? 6.822 6.022 -4.936 1.00 93.12 154 LEU A CA 1
ATOM 1148 C C . LEU A 1 154 ? 5.869 5.181 -5.761 1.00 93.12 154 LEU A C 1
ATOM 1150 O O . LEU A 1 154 ? 4.705 5.084 -5.401 1.00 93.12 154 LEU A O 1
ATOM 1154 N N . LEU A 1 155 ? 6.382 4.562 -6.815 1.00 95.44 155 LEU A N 1
ATOM 1155 C CA . LEU A 1 155 ? 5.766 3.425 -7.479 1.00 95.44 155 LEU A CA 1
ATOM 1156 C C . LEU A 1 155 ? 6.317 2.160 -6.824 1.00 95.44 155 LEU A C 1
ATOM 1158 O O . LEU A 1 155 ? 7.528 1.931 -6.833 1.00 95.44 155 LEU A O 1
ATOM 1162 N N . ALA A 1 156 ? 5.440 1.323 -6.292 1.00 97.25 156 ALA A N 1
ATOM 1163 C CA . ALA A 1 156 ? 5.798 0.010 -5.795 1.00 97.25 156 ALA A CA 1
ATOM 1164 C C . ALA A 1 156 ? 4.970 -1.072 -6.475 1.00 97.25 156 ALA A C 1
ATOM 1166 O O . ALA A 1 156 ? 3.813 -0.874 -6.824 1.00 97.25 156 ALA A O 1
ATOM 1167 N N . VAL A 1 157 ? 5.575 -2.235 -6.670 1.00 98.31 157 VAL A N 1
ATOM 1168 C CA . VAL A 1 157 ? 4.900 -3.400 -7.241 1.00 98.31 157 VAL A CA 1
ATOM 1169 C C . VAL A 1 157 ? 5.278 -4.601 -6.400 1.00 98.31 157 VAL A C 1
ATOM 1171 O O . VAL A 1 157 ? 6.469 -4.855 -6.212 1.00 98.31 157 VAL A O 1
ATOM 1174 N N . CYS A 1 158 ? 4.292 -5.330 -5.887 1.00 98.50 158 CYS A N 1
ATOM 1175 C CA . CYS A 1 158 ? 4.491 -6.543 -5.104 1.00 98.50 158 CYS A CA 1
ATOM 1176 C C . CYS A 1 158 ? 3.939 -7.781 -5.800 1.00 98.50 158 CYS A C 1
ATOM 1178 O O . CYS A 1 158 ? 3.114 -7.673 -6.702 1.00 98.50 158 CYS A O 1
ATOM 1180 N N . ASP A 1 159 ? 4.401 -8.954 -5.375 1.00 98.44 159 ASP A N 1
ATOM 1181 C CA . ASP A 1 159 ? 3.805 -10.230 -5.767 1.00 98.44 159 ASP A CA 1
ATOM 1182 C C . ASP A 1 159 ? 2.520 -10.546 -4.979 1.00 98.44 159 ASP A C 1
ATOM 1184 O O . ASP A 1 159 ? 2.122 -9.825 -4.063 1.00 98.44 159 ASP A O 1
ATOM 1188 N N . ALA A 1 160 ? 1.863 -11.658 -5.316 1.00 98.12 160 ALA A N 1
ATOM 1189 C CA . ALA A 1 160 ? 0.634 -12.109 -4.658 1.00 98.12 160 ALA A CA 1
ATOM 1190 C C . ALA A 1 160 ? 0.805 -12.460 -3.164 1.00 98.12 160 ALA A C 1
ATOM 1192 O O . ALA A 1 160 ? -0.183 -12.623 -2.450 1.00 98.12 160 ALA A O 1
ATOM 1193 N N . GLN A 1 161 ? 2.041 -12.587 -2.672 1.00 97.88 161 GLN A N 1
ATOM 1194 C CA . GLN A 1 161 ? 2.360 -12.787 -1.255 1.00 97.88 161 GLN A CA 1
ATOM 1195 C C . GLN A 1 161 ? 2.667 -11.462 -0.540 1.00 97.88 161 GLN A C 1
ATOM 1197 O O . GLN A 1 161 ? 2.991 -11.465 0.651 1.00 97.88 161 GLN A O 1
ATOM 1202 N N . GLY A 1 162 ? 2.542 -10.335 -1.245 1.00 98.06 162 GLY A N 1
ATOM 1203 C CA . GLY A 1 162 ? 2.794 -8.998 -0.738 1.00 98.06 162 GLY A CA 1
ATOM 1204 C C . GLY A 1 162 ? 4.276 -8.656 -0.622 1.00 98.06 162 GLY A C 1
ATOM 1205 O O . GLY A 1 162 ? 4.599 -7.707 0.084 1.00 98.06 162 GLY A O 1
ATOM 1206 N N . ARG A 1 163 ? 5.195 -9.389 -1.261 1.00 98.38 163 ARG A N 1
ATOM 1207 C CA . ARG A 1 163 ? 6.620 -9.018 -1.282 1.00 98.38 163 ARG A CA 1
ATOM 1208 C C . ARG A 1 163 ? 6.850 -7.934 -2.316 1.00 98.38 163 ARG A C 1
ATOM 1210 O O . ARG A 1 163 ? 6.565 -8.145 -3.492 1.00 98.38 163 ARG A O 1
ATOM 1217 N N . LEU A 1 164 ? 7.367 -6.786 -1.888 1.00 98.56 164 LEU A N 1
ATOM 1218 C CA . LEU A 1 164 ? 7.708 -5.677 -2.773 1.00 98.56 164 LEU A CA 1
ATOM 1219 C C . LEU A 1 164 ? 8.806 -6.131 -3.738 1.00 98.56 164 LEU A C 1
ATOM 1221 O O . LEU A 1 164 ? 9.939 -6.376 -3.341 1.00 98.56 164 LEU A O 1
ATOM 1225 N N . LEU A 1 165 ? 8.481 -6.248 -5.017 1.00 98.44 165 LEU A N 1
ATOM 1226 C CA . LEU A 1 165 ? 9.434 -6.609 -6.053 1.00 98.44 165 LEU A CA 1
ATOM 1227 C C . LEU A 1 165 ? 10.120 -5.375 -6.608 1.00 98.44 165 LEU A C 1
ATOM 1229 O O . LEU A 1 165 ? 11.322 -5.419 -6.807 1.00 98.44 165 LEU A O 1
ATOM 1233 N N . TRP A 1 166 ? 9.422 -4.262 -6.811 1.00 98.00 166 TRP A N 1
ATOM 1234 C CA . TRP A 1 166 ? 10.017 -2.996 -7.252 1.00 98.00 166 TRP A CA 1
ATOM 1235 C C . TRP A 1 166 ? 9.561 -1.863 -6.340 1.00 98.00 166 TRP A C 1
ATOM 1237 O O . TRP A 1 166 ? 8.419 -1.864 -5.890 1.00 98.00 166 TRP A O 1
ATOM 1247 N N . VAL A 1 167 ? 10.466 -0.920 -6.067 1.00 96.81 167 VAL A N 1
ATOM 1248 C CA . VAL A 1 167 ? 10.181 0.347 -5.378 1.00 96.81 167 VAL A CA 1
ATOM 1249 C C . VAL A 1 167 ? 11.002 1.432 -6.073 1.00 96.81 167 VAL A C 1
ATOM 1251 O O . VAL A 1 167 ? 12.228 1.491 -5.938 1.00 96.81 167 VAL A O 1
ATOM 1254 N N . GLU A 1 168 ? 10.324 2.261 -6.853 1.00 94.94 168 GLU A N 1
ATOM 1255 C CA . GLU A 1 168 ? 10.883 3.295 -7.724 1.00 94.94 168 GLU A CA 1
ATOM 1256 C C . GLU A 1 168 ? 10.242 4.648 -7.390 1.00 94.94 168 GLU A C 1
ATOM 1258 O O . GLU A 1 168 ? 9.166 4.701 -6.805 1.00 94.94 168 GLU A O 1
ATOM 1263 N N . GLY A 1 169 ? 10.904 5.757 -7.712 1.00 91.31 169 GLY A N 1
ATOM 1264 C CA . GLY A 1 169 ? 10.403 7.101 -7.410 1.00 91.31 169 GLY A CA 1
ATOM 1265 C C . GLY A 1 169 ? 11.472 8.016 -6.827 1.00 91.31 169 GLY A C 1
ATOM 1266 O O . GLY A 1 169 ? 12.664 7.683 -6.810 1.00 91.31 169 GLY A O 1
ATOM 1267 N N . HIS A 1 170 ? 11.035 9.177 -6.340 1.00 86.56 170 HIS A N 1
ATOM 1268 C CA . HIS A 1 170 ? 11.934 10.245 -5.912 1.00 86.56 170 HIS A CA 1
ATOM 1269 C C . HIS A 1 170 ? 12.863 9.813 -4.759 1.00 86.56 170 HIS A C 1
ATOM 1271 O O . HIS A 1 170 ? 12.447 9.151 -3.803 1.00 86.56 170 HIS A O 1
ATOM 1277 N N . ALA A 1 171 ? 14.141 10.204 -4.819 1.00 89.00 171 ALA A N 1
ATOM 1278 C CA . ALA A 1 171 ? 15.174 9.726 -3.892 1.00 89.00 171 ALA A CA 1
ATOM 1279 C C . ALA A 1 171 ? 14.874 10.062 -2.419 1.00 89.00 171 ALA A C 1
ATOM 1281 O O . ALA A 1 171 ? 15.118 9.244 -1.529 1.00 89.00 171 ALA A O 1
ATOM 1282 N N . THR A 1 172 ? 14.310 11.245 -2.153 1.00 88.94 172 THR A N 1
ATOM 1283 C CA . THR A 1 172 ? 13.906 11.649 -0.795 1.00 88.94 172 THR A CA 1
ATOM 1284 C C . THR A 1 172 ? 12.782 10.763 -0.267 1.00 88.94 172 THR A C 1
ATOM 1286 O O . THR A 1 172 ? 12.898 10.255 0.849 1.00 88.94 172 THR A O 1
ATOM 1289 N N . SER A 1 173 ? 11.753 10.504 -1.077 1.00 90.31 173 SER A N 1
ATOM 1290 C CA . SER A 1 173 ? 10.637 9.620 -0.732 1.00 90.31 173 SER A CA 1
ATOM 1291 C C . SER A 1 173 ? 11.118 8.195 -0.487 1.00 90.31 173 SER A C 1
ATOM 1293 O O . SER A 1 173 ? 10.744 7.598 0.519 1.00 90.31 173 SER A O 1
ATOM 1295 N N . ARG A 1 174 ? 12.039 7.677 -1.314 1.00 93.50 174 ARG A N 1
ATOM 1296 C CA . ARG A 1 174 ? 12.640 6.344 -1.120 1.00 93.50 174 ARG A CA 1
ATOM 1297 C C . ARG A 1 174 ? 13.401 6.258 0.198 1.00 93.50 174 ARG A C 1
ATOM 1299 O O . ARG A 1 174 ? 13.248 5.286 0.931 1.00 93.50 174 ARG A O 1
ATOM 1306 N N . ARG A 1 175 ? 14.189 7.285 0.531 1.00 93.25 175 ARG A N 1
ATOM 1307 C CA . ARG A 1 175 ? 14.919 7.349 1.804 1.00 93.25 175 ARG A CA 1
ATOM 1308 C C . ARG A 1 175 ? 13.971 7.386 3.003 1.00 93.25 175 ARG A C 1
ATOM 1310 O O . ARG A 1 175 ? 14.230 6.703 3.986 1.00 93.25 175 ARG A O 1
ATOM 1317 N N . GLN A 1 176 ? 12.891 8.165 2.932 1.00 93.31 176 GLN A N 1
ATOM 1318 C CA . GLN A 1 176 ? 11.896 8.230 4.008 1.00 93.31 176 GLN A CA 1
ATOM 1319 C C . GLN A 1 176 ? 11.140 6.907 4.159 1.00 93.31 176 GLN A C 1
ATOM 1321 O O . GLN A 1 176 ? 10.986 6.415 5.271 1.00 93.31 176 GLN A O 1
ATOM 1326 N N . ALA A 1 177 ? 10.711 6.296 3.054 1.00 94.75 177 ALA A N 1
ATOM 1327 C CA . ALA A 1 177 ? 9.984 5.030 3.080 1.00 94.75 177 ALA A CA 1
ATOM 1328 C C . ALA A 1 177 ? 10.880 3.850 3.509 1.00 94.75 177 ALA A C 1
ATOM 1330 O O . ALA A 1 177 ? 10.413 2.891 4.123 1.00 94.75 177 ALA A O 1
ATOM 1331 N N . GLY A 1 178 ? 12.195 3.960 3.298 1.00 96.12 178 GLY A N 1
ATOM 1332 C CA . GLY A 1 178 ? 13.184 3.036 3.851 1.00 96.12 178 GLY A CA 1
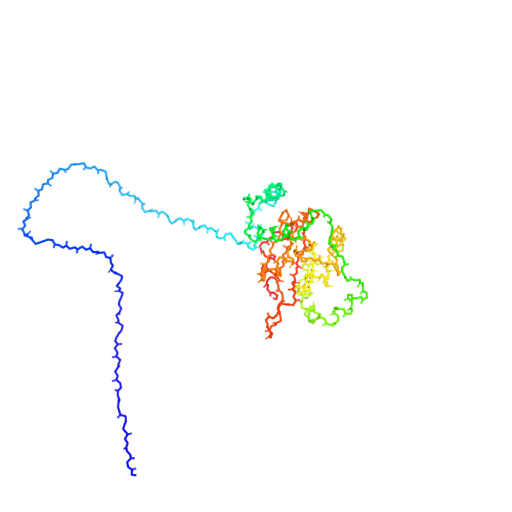ATOM 1333 C C . GLY A 1 178 ? 13.164 2.951 5.382 1.00 96.12 178 GLY A C 1
ATOM 1334 O O . GLY A 1 178 ? 13.440 1.888 5.922 1.00 96.12 178 GLY A O 1
ATOM 1335 N N . LEU A 1 179 ? 12.747 4.008 6.094 1.00 95.38 179 LEU A N 1
ATOM 1336 C CA . LEU A 1 179 ? 12.626 3.991 7.562 1.00 95.38 179 LEU A CA 1
ATOM 1337 C C . LEU A 1 179 ? 11.535 3.035 8.071 1.00 95.38 179 LEU A C 1
ATOM 1339 O O . LEU A 1 179 ? 11.546 2.674 9.243 1.00 95.38 179 LEU A O 1
ATOM 1343 N N . MET A 1 180 ? 10.603 2.631 7.202 1.00 95.31 180 MET A N 1
ATOM 1344 C CA . MET A 1 180 ? 9.574 1.627 7.487 1.00 95.31 180 MET A CA 1
ATOM 1345 C C . MET A 1 180 ? 9.807 0.302 6.740 1.00 95.31 180 MET A C 1
ATOM 1347 O O . MET A 1 180 ? 8.912 -0.537 6.695 1.00 95.31 180 MET A O 1
ATOM 1351 N N . ASN A 1 181 ? 10.996 0.096 6.158 1.00 97.44 181 ASN A N 1
ATOM 1352 C CA . ASN A 1 181 ? 11.306 -1.018 5.251 1.00 97.44 181 ASN A CA 1
ATOM 1353 C C . ASN A 1 181 ? 10.311 -1.143 4.083 1.00 97.44 181 ASN A C 1
ATOM 1355 O O . ASN A 1 181 ? 9.982 -2.240 3.634 1.00 97.44 181 ASN A O 1
ATOM 1359 N N . PHE A 1 182 ? 9.842 -0.019 3.536 1.00 97.75 182 PHE A N 1
ATOM 1360 C CA . PHE A 1 182 ? 9.161 -0.017 2.240 1.00 97.75 182 PHE A CA 1
ATOM 1361 C C . PHE A 1 182 ? 10.214 -0.071 1.127 1.00 97.75 182 PHE A C 1
ATOM 1363 O O . PHE A 1 182 ? 10.517 0.914 0.451 1.00 97.75 182 PHE A O 1
ATOM 1370 N N . VAL A 1 183 ? 10.865 -1.228 1.031 1.00 97.75 183 VAL A N 1
ATOM 1371 C CA . VAL A 1 183 ? 12.018 -1.495 0.170 1.00 97.75 183 VAL A CA 1
ATOM 1372 C C . VAL A 1 183 ? 11.806 -2.801 -0.593 1.00 97.75 183 VAL A C 1
ATOM 1374 O O . VAL A 1 183 ? 11.034 -3.651 -0.144 1.00 97.75 183 VAL A O 1
ATOM 1377 N N . PRO A 1 184 ? 12.476 -2.998 -1.740 1.00 98.25 184 PRO A N 1
ATOM 1378 C CA . PRO A 1 184 ? 12.397 -4.265 -2.448 1.00 98.25 184 PRO A CA 1
ATOM 1379 C C . PRO A 1 184 ? 12.812 -5.445 -1.554 1.00 98.25 184 PRO A C 1
ATOM 1381 O O . PRO A 1 184 ? 13.717 -5.322 -0.734 1.00 98.25 184 PRO A O 1
ATOM 1384 N N . GLY A 1 185 ? 12.118 -6.569 -1.698 1.00 98.19 185 GLY A N 1
ATOM 1385 C CA . GLY A 1 185 ? 12.256 -7.767 -0.874 1.00 98.19 185 GLY A CA 1
ATOM 1386 C C . GLY A 1 185 ? 11.463 -7.746 0.434 1.00 98.19 185 GLY A C 1
ATOM 1387 O O . GLY A 1 185 ? 11.282 -8.804 1.038 1.00 98.19 185 GLY A O 1
ATOM 1388 N N . ALA A 1 186 ? 10.945 -6.590 0.865 1.00 98.31 186 ALA A N 1
ATOM 1389 C CA . ALA A 1 186 ? 10.138 -6.494 2.076 1.00 98.31 186 ALA A CA 1
ATOM 1390 C C . ALA A 1 186 ? 8.729 -7.059 1.888 1.00 98.31 186 ALA A C 1
ATOM 1392 O O . ALA A 1 186 ? 8.084 -6.820 0.863 1.00 98.31 186 ALA A O 1
ATOM 1393 N N . ARG A 1 187 ? 8.215 -7.767 2.895 1.00 98.19 187 ARG A N 1
ATOM 1394 C CA . ARG A 1 187 ? 6.850 -8.297 2.888 1.00 98.19 187 ARG A CA 1
ATOM 1395 C C . ARG A 1 187 ? 5.871 -7.304 3.495 1.00 98.19 187 ARG A C 1
ATOM 1397 O O . ARG A 1 187 ? 6.020 -6.890 4.633 1.00 98.19 187 ARG A O 1
ATOM 1404 N N . TRP A 1 188 ? 4.842 -6.974 2.725 1.00 98.50 188 TRP A N 1
ATOM 1405 C CA . TRP A 1 188 ? 3.783 -6.012 3.031 1.00 98.50 188 TRP A CA 1
ATOM 1406 C C . TRP A 1 188 ? 2.384 -6.647 2.985 1.00 98.50 188 TRP A C 1
ATOM 1408 O O . TRP A 1 188 ? 1.374 -5.957 2.896 1.00 98.50 188 TRP A O 1
ATOM 1418 N N . ALA A 1 189 ? 2.277 -7.974 3.086 1.00 98.38 189 ALA A N 1
ATOM 1419 C CA . ALA A 1 189 ? 0.985 -8.617 3.322 1.00 98.38 189 ALA A CA 1
ATOM 1420 C C . ALA A 1 189 ? 0.395 -8.182 4.675 1.00 98.38 189 ALA A C 1
ATOM 1422 O O . ALA A 1 189 ? 1.131 -8.006 5.646 1.00 98.38 189 ALA A O 1
ATOM 1423 N N . GLU A 1 190 ? -0.936 -8.099 4.783 1.00 98.38 190 GLU A N 1
ATOM 1424 C CA . GLU A 1 190 ? -1.586 -7.725 6.051 1.00 98.38 190 GLU A CA 1
ATOM 1425 C C . GLU A 1 190 ? -1.204 -8.645 7.214 1.00 98.38 190 GLU A C 1
ATOM 1427 O O . GLU A 1 190 ? -1.109 -8.202 8.351 1.00 98.38 190 GLU A O 1
ATOM 1432 N N . ALA A 1 191 ? -0.963 -9.929 6.946 1.00 97.75 191 ALA A N 1
ATOM 1433 C CA . ALA A 1 191 ? -0.564 -10.879 7.980 1.00 97.75 191 ALA A CA 1
ATOM 1434 C C . ALA A 1 191 ? 0.853 -10.630 8.536 1.00 97.75 191 ALA A C 1
ATOM 1436 O O . ALA A 1 191 ? 1.177 -11.178 9.584 1.00 97.75 191 ALA A O 1
ATOM 1437 N N . ALA A 1 192 ? 1.679 -9.834 7.848 1.00 97.94 192 ALA A N 1
ATOM 1438 C CA . ALA A 1 192 ? 3.045 -9.500 8.253 1.00 97.94 192 ALA A CA 1
ATOM 1439 C C . ALA A 1 192 ? 3.152 -8.061 8.791 1.00 97.94 192 ALA A C 1
ATOM 1441 O O . ALA A 1 192 ? 3.693 -7.841 9.869 1.00 97.94 192 ALA A O 1
ATOM 1442 N N . THR A 1 193 ? 2.567 -7.096 8.078 1.00 98.06 193 THR A N 1
ATOM 1443 C CA . THR A 1 193 ? 2.763 -5.642 8.310 1.00 98.06 193 THR A CA 1
ATOM 1444 C C . THR A 1 193 ? 1.463 -4.954 8.737 1.00 98.06 193 THR A C 1
ATOM 1446 O O . THR A 1 193 ? 1.411 -3.757 9.017 1.00 98.06 193 THR A O 1
ATOM 1449 N N . GLY A 1 194 ? 0.375 -5.723 8.820 1.00 98.19 194 GLY A N 1
ATOM 1450 C CA . GLY A 1 194 ? -0.951 -5.220 9.139 1.00 98.19 194 GLY A CA 1
ATOM 1451 C C . GLY A 1 194 ? -1.531 -4.403 7.990 1.00 98.19 194 GLY A C 1
ATOM 1452 O O . GLY A 1 194 ? -1.008 -4.408 6.880 1.00 98.19 194 GLY A O 1
ATOM 1453 N N . THR A 1 195 ? -2.633 -3.705 8.233 1.00 98.62 195 THR A N 1
ATOM 1454 C CA . THR A 1 195 ? -3.300 -2.856 7.240 1.00 98.62 195 THR A CA 1
ATOM 1455 C C . THR A 1 195 ? -2.338 -1.874 6.579 1.00 98.62 195 THR A C 1
ATOM 1457 O O . THR A 1 195 ? -1.761 -1.004 7.229 1.00 98.62 195 THR A O 1
ATOM 1460 N N . ASN A 1 196 ? -2.202 -2.027 5.267 1.00 98.50 196 ASN A N 1
ATOM 1461 C CA . ASN A 1 196 ? -1.463 -1.179 4.336 1.00 98.50 196 ASN A CA 1
ATOM 1462 C C . ASN A 1 196 ? -2.073 -1.354 2.936 1.00 98.50 196 ASN A C 1
ATOM 1464 O O . ASN A 1 196 ? -2.777 -2.342 2.716 1.00 98.50 196 ASN A O 1
ATOM 1468 N N . ALA A 1 197 ? -1.853 -0.431 1.997 1.00 97.75 197 ALA A N 1
ATOM 1469 C CA . ALA A 1 197 ? -2.551 -0.507 0.711 1.00 97.75 197 ALA A CA 1
ATOM 1470 C C . ALA A 1 197 ? -2.184 -1.753 -0.129 1.00 97.75 197 ALA A C 1
ATOM 1472 O O . ALA A 1 197 ? -3.125 -2.473 -0.470 1.00 97.75 197 ALA A O 1
ATOM 1473 N N . PRO A 1 198 ? -0.901 -2.097 -0.393 1.00 98.06 198 PRO A N 1
ATOM 1474 C CA . PRO A 1 198 ? -0.556 -3.290 -1.178 1.00 98.06 198 PRO A CA 1
ATOM 1475 C C . PRO A 1 198 ? -1.169 -4.583 -0.622 1.00 98.06 198 PRO A C 1
ATOM 1477 O O . PRO A 1 198 ? -1.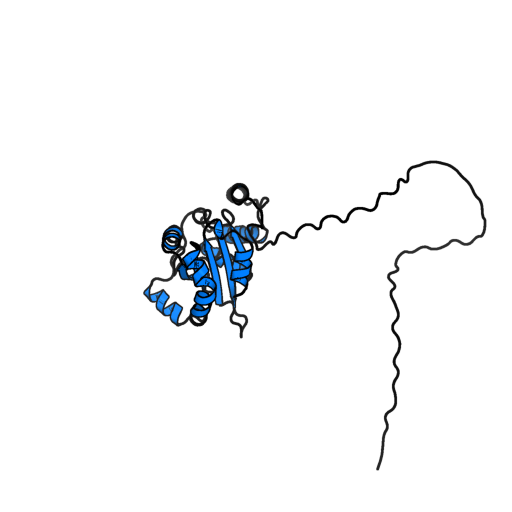834 -5.334 -1.337 1.00 98.06 198 PRO A O 1
ATOM 1480 N N . GLY A 1 199 ? -0.996 -4.828 0.679 1.00 98.38 199 GLY A N 1
ATOM 1481 C CA . GLY A 1 199 ? -1.512 -6.020 1.344 1.00 98.38 199 GLY A CA 1
ATOM 1482 C C . GLY A 1 199 ? -3.037 -6.059 1.396 1.00 98.38 199 GLY A C 1
ATOM 1483 O O . GLY A 1 199 ? -3.624 -7.128 1.229 1.00 98.38 199 GLY A O 1
ATOM 1484 N N . THR A 1 200 ? -3.685 -4.907 1.596 1.00 98.56 200 THR A N 1
ATOM 1485 C CA . THR A 1 200 ? -5.153 -4.829 1.633 1.00 98.56 200 THR A CA 1
ATOM 1486 C C . THR A 1 200 ? -5.743 -5.052 0.246 1.00 98.56 200 THR A C 1
ATOM 1488 O O . THR A 1 200 ? -6.701 -5.810 0.133 1.00 98.56 200 THR A O 1
ATOM 1491 N N . ALA A 1 201 ? -5.153 -4.467 -0.803 1.00 98.44 201 ALA A N 1
ATOM 1492 C CA . ALA A 1 201 ? -5.588 -4.656 -2.187 1.00 98.44 201 ALA A CA 1
ATOM 1493 C C . ALA A 1 201 ? -5.554 -6.134 -2.594 1.00 98.44 201 ALA A C 1
ATOM 1495 O O . ALA A 1 201 ? -6.521 -6.631 -3.163 1.00 98.44 201 ALA A O 1
ATOM 1496 N N . ILE A 1 202 ? -4.488 -6.853 -2.219 1.00 98.44 202 ILE A N 1
ATOM 1497 C CA . ILE A 1 202 ? -4.371 -8.309 -2.400 1.00 98.44 202 ILE A CA 1
ATOM 1498 C C . ILE A 1 202 ? -5.448 -9.057 -1.606 1.00 98.44 202 ILE A C 1
ATOM 1500 O O . ILE A 1 202 ? -6.097 -9.956 -2.132 1.00 98.44 202 ILE A O 1
ATOM 1504 N N . ALA A 1 203 ? -5.646 -8.704 -0.333 1.00 98.25 203 ALA A N 1
ATOM 1505 C CA . ALA A 1 203 ? -6.555 -9.427 0.556 1.00 98.25 203 ALA A CA 1
ATOM 1506 C C . ALA A 1 203 ? -8.034 -9.296 0.160 1.00 98.25 203 ALA A C 1
ATOM 1508 O O . ALA A 1 203 ? -8.825 -10.198 0.438 1.00 98.25 203 ALA A O 1
ATOM 1509 N N . VAL A 1 204 ? -8.416 -8.165 -0.434 1.00 97.69 204 VAL A N 1
ATOM 1510 C CA . VAL A 1 204 ? -9.805 -7.862 -0.817 1.00 97.69 204 VAL A CA 1
ATOM 1511 C C . VAL A 1 204 ? -10.049 -7.921 -2.323 1.00 97.69 204 VAL A C 1
ATOM 1513 O O . VAL A 1 204 ? -11.186 -7.738 -2.753 1.00 97.69 204 VAL A O 1
ATOM 1516 N N . ASP A 1 205 ? -8.993 -8.161 -3.099 1.00 97.38 205 ASP A N 1
ATOM 1517 C CA . ASP A 1 205 ? -8.988 -8.206 -4.559 1.00 97.38 205 ASP A CA 1
ATOM 1518 C C . ASP A 1 205 ? -9.685 -6.997 -5.212 1.00 97.38 205 ASP A C 1
ATOM 1520 O O . ASP A 1 205 ? -10.514 -7.110 -6.118 1.00 97.38 205 ASP A O 1
ATOM 1524 N N . ARG A 1 206 ? -9.395 -5.801 -4.682 1.00 96.19 206 ARG A N 1
ATOM 1525 C CA . ARG A 1 206 ? -9.958 -4.517 -5.127 1.00 96.19 206 ARG A CA 1
ATOM 1526 C C . ARG A 1 206 ? -8.930 -3.399 -4.970 1.00 96.19 206 ARG A C 1
ATOM 1528 O O . ARG A 1 206 ? -8.146 -3.437 -4.019 1.00 96.19 206 ARG A O 1
ATOM 1535 N N . PRO A 1 207 ? -8.992 -2.354 -5.812 1.00 96.50 207 PRO A N 1
ATOM 1536 C CA . PRO A 1 207 ? -8.286 -1.117 -5.536 1.00 96.50 207 PRO A CA 1
ATOM 1537 C C . PRO A 1 207 ? -8.686 -0.537 -4.176 1.00 96.50 207 PRO A C 1
ATOM 1539 O O . PRO A 1 207 ? -9.870 -0.483 -3.838 1.00 96.50 207 PRO A O 1
ATOM 1542 N N . VAL A 1 208 ? -7.709 -0.075 -3.399 1.00 96.38 208 VAL A N 1
ATOM 1543 C CA . VAL A 1 208 ? -7.942 0.564 -2.101 1.00 96.38 208 VAL A CA 1
ATOM 1544 C C . VAL A 1 208 ? -6.929 1.668 -1.831 1.00 96.38 208 VAL A C 1
ATOM 1546 O O . VAL A 1 208 ? -5.742 1.546 -2.126 1.00 96.38 208 VAL A O 1
ATOM 1549 N N . GLN A 1 209 ? -7.399 2.749 -1.217 1.00 95.56 209 GLN A N 1
ATOM 1550 C CA . GLN A 1 209 ? -6.551 3.768 -0.618 1.00 95.56 209 GLN A CA 1
ATOM 1551 C C . GLN A 1 209 ? -6.491 3.555 0.895 1.00 95.56 209 GLN A C 1
ATOM 1553 O O . GLN A 1 209 ? -7.510 3.245 1.514 1.00 95.56 209 GLN A O 1
ATOM 1558 N N . VAL A 1 210 ? -5.327 3.761 1.504 1.00 96.44 210 VAL A N 1
ATOM 1559 C CA . VAL A 1 210 ? -5.122 3.726 2.959 1.00 96.44 210 VAL A CA 1
ATOM 1560 C C . VAL A 1 210 ? -4.451 5.029 3.377 1.00 96.44 210 VAL A C 1
ATOM 1562 O O . VAL A 1 210 ? -3.445 5.440 2.798 1.00 96.44 210 VAL A O 1
ATOM 1565 N N . PHE A 1 211 ? -5.030 5.707 4.366 1.00 95.50 211 PHE A N 1
ATOM 1566 C CA . PHE A 1 211 ? -4.580 7.023 4.806 1.00 95.50 211 PHE A CA 1
ATOM 1567 C C . PHE A 1 211 ? -4.265 7.056 6.297 1.00 95.50 211 PHE A C 1
ATOM 1569 O O . PHE A 1 211 ? -5.095 6.725 7.146 1.00 95.50 211 PHE A O 1
ATOM 1576 N N . ALA A 1 212 ? -3.089 7.582 6.624 1.00 95.62 212 ALA A N 1
ATOM 1577 C CA . ALA A 1 212 ? -2.692 7.899 7.982 1.00 95.62 212 ALA A CA 1
ATOM 1578 C C . ALA A 1 212 ? -2.887 6.729 8.960 1.00 95.62 212 ALA A C 1
ATOM 1580 O O . ALA A 1 212 ? -2.390 5.636 8.708 1.00 95.62 212 ALA A O 1
ATOM 1581 N N . ALA A 1 213 ? -3.609 6.943 10.063 1.00 97.50 213 ALA A N 1
ATOM 1582 C CA . ALA A 1 213 ? -3.842 5.927 11.086 1.00 97.50 213 ALA A CA 1
ATOM 1583 C C . ALA A 1 213 ? -4.808 4.808 10.652 1.00 97.50 213 ALA A C 1
ATOM 1585 O O . ALA A 1 213 ? -5.142 3.973 11.477 1.00 97.50 213 ALA A O 1
ATOM 1586 N N . GLU A 1 214 ? -5.266 4.774 9.392 1.00 97.62 214 GLU A N 1
ATOM 1587 C CA . GLU A 1 214 ? -5.828 3.546 8.810 1.00 97.62 214 GLU A CA 1
ATOM 1588 C C . GLU A 1 214 ? -4.756 2.466 8.637 1.00 97.62 214 GLU A C 1
ATOM 1590 O O . GLU A 1 214 ? -5.083 1.282 8.698 1.00 97.62 214 GLU A O 1
ATOM 1595 N N . HIS A 1 215 ? -3.487 2.852 8.477 1.00 98.12 215 HIS A N 1
ATOM 1596 C CA . HIS A 1 215 ? -2.383 1.907 8.552 1.00 98.12 215 HIS A CA 1
ATOM 1597 C C . HIS A 1 215 ? -2.318 1.273 9.939 1.00 98.12 215 HIS A C 1
ATOM 1599 O O . HIS A 1 215 ? -2.555 1.932 10.948 1.00 98.12 215 HIS A O 1
ATOM 1605 N N . PHE A 1 216 ? -1.990 -0.014 9.997 1.00 98.31 216 PHE A N 1
ATOM 1606 C CA . PHE A 1 216 ? -1.962 -0.724 11.271 1.00 98.31 216 PHE A CA 1
ATOM 1607 C C . PHE A 1 216 ? -0.691 -0.441 12.076 1.00 98.31 216 PHE A C 1
ATOM 1609 O O . PHE A 1 216 ? -0.745 -0.390 13.304 1.00 98.31 216 PHE A O 1
ATOM 1616 N N . GLN A 1 217 ? 0.446 -0.258 11.403 1.00 97.62 217 GLN A N 1
ATOM 1617 C CA . GLN A 1 217 ? 1.716 0.078 12.038 1.00 97.62 217 GLN A CA 1
ATOM 1618 C C . GLN A 1 217 ? 1.899 1.593 12.160 1.00 97.62 217 GLN A C 1
ATOM 1620 O O . GLN A 1 217 ? 1.824 2.326 11.170 1.00 97.62 217 GLN A O 1
ATOM 1625 N N . ARG A 1 218 ? 2.215 2.067 13.371 1.00 96.94 218 ARG A N 1
ATOM 1626 C CA . ARG A 1 218 ? 2.375 3.497 13.674 1.00 96.94 218 ARG A CA 1
ATOM 1627 C C . ARG A 1 218 ? 3.427 4.203 12.820 1.00 96.94 218 ARG A C 1
ATOM 1629 O O . ARG A 1 218 ? 3.144 5.331 12.404 1.00 96.94 218 ARG A O 1
ATOM 1636 N N . PRO A 1 219 ? 4.587 3.593 12.502 1.00 96.31 219 PRO A N 1
ATOM 1637 C CA . PRO A 1 219 ? 5.575 4.224 11.624 1.00 96.31 219 PRO A CA 1
ATOM 1638 C C . PRO A 1 219 ? 5.049 4.550 10.218 1.00 96.31 219 PRO A C 1
ATOM 1640 O O . PRO A 1 219 ? 5.590 5.434 9.558 1.00 96.31 219 PRO A O 1
ATOM 1643 N N . VAL A 1 220 ? 3.963 3.903 9.783 1.00 96.62 220 VAL A N 1
ATOM 1644 C CA . VAL A 1 220 ? 3.347 4.108 8.463 1.00 96.62 220 VAL A CA 1
ATOM 1645 C C . VAL A 1 220 ? 2.291 5.231 8.483 1.00 96.62 220 VAL A C 1
ATOM 1647 O O . VAL A 1 220 ? 1.904 5.752 7.443 1.00 96.62 220 VAL A O 1
ATOM 1650 N N . HIS A 1 221 ? 1.860 5.709 9.658 1.00 95.94 221 HIS A N 1
ATOM 1651 C CA . HIS A 1 221 ? 0.834 6.760 9.793 1.00 95.94 221 HIS A CA 1
ATOM 1652 C C . HIS A 1 221 ? 1.128 8.117 9.108 1.00 95.94 221 HIS A C 1
ATOM 1654 O O . HIS A 1 221 ? 0.185 8.894 8.913 1.00 95.94 221 HIS A O 1
ATOM 1660 N N . PRO A 1 222 ? 2.376 8.499 8.787 1.00 93.56 222 PRO A N 1
ATOM 1661 C CA . PRO A 1 222 ? 2.625 9.685 7.968 1.00 93.56 222 PRO A CA 1
ATOM 1662 C C . PRO A 1 222 ? 2.183 9.530 6.506 1.00 93.56 222 PRO A C 1
ATOM 1664 O O . PRO A 1 222 ? 1.973 10.540 5.837 1.00 93.56 222 PRO A O 1
ATOM 1667 N N . TRP A 1 223 ? 2.014 8.299 6.023 1.00 93.75 223 TRP A N 1
ATOM 1668 C CA . TRP A 1 223 ? 1.846 7.996 4.608 1.00 93.75 223 TRP A CA 1
ATOM 1669 C C . TRP A 1 223 ? 0.386 7.901 4.170 1.00 93.75 223 TRP A C 1
ATOM 1671 O O . TRP A 1 223 ? -0.539 7.624 4.944 1.00 93.75 223 TRP A O 1
ATOM 1681 N N . THR A 1 224 ? 0.214 8.130 2.876 1.00 93.94 224 THR A N 1
ATOM 1682 C CA . THR A 1 224 ? -0.969 7.803 2.093 1.00 93.94 224 THR A CA 1
ATOM 1683 C C . THR A 1 224 ? -0.533 6.834 1.009 1.00 93.94 224 THR A C 1
ATOM 1685 O O . THR A 1 224 ? 0.495 7.058 0.370 1.00 93.94 224 THR A O 1
ATOM 1688 N N . CYS A 1 225 ? -1.317 5.788 0.789 1.00 95.19 225 CYS A N 1
ATOM 1689 C CA . CYS A 1 225 ? -1.023 4.759 -0.201 1.00 95.19 225 CYS A CA 1
ATOM 1690 C C . CYS A 1 225 ? -2.292 4.451 -0.999 1.00 95.19 225 CYS A C 1
ATOM 1692 O O . CYS A 1 225 ? -3.393 4.489 -0.441 1.00 95.19 225 CYS A O 1
ATOM 1694 N N . ALA A 1 226 ? -2.155 4.153 -2.285 1.00 95.31 226 ALA A N 1
ATOM 1695 C CA . ALA A 1 226 ? -3.231 3.681 -3.146 1.00 95.31 226 ALA A CA 1
ATOM 1696 C C . ALA A 1 226 ? -2.716 2.501 -3.964 1.00 95.31 226 ALA A C 1
ATOM 1698 O O . ALA A 1 226 ? -1.755 2.658 -4.709 1.00 95.31 226 ALA A O 1
ATOM 1699 N N . ALA A 1 227 ? -3.372 1.351 -3.844 1.00 97.25 227 ALA A N 1
ATOM 1700 C CA . ALA A 1 227 ? -2.950 0.120 -4.495 1.00 97.25 227 ALA A CA 1
ATOM 1701 C C . ALA A 1 227 ? -4.100 -0.540 -5.250 1.00 97.25 227 ALA A C 1
ATOM 1703 O O . ALA A 1 227 ? -5.253 -0.421 -4.835 1.00 97.25 227 ALA A O 1
ATOM 1704 N N . ALA A 1 228 ? -3.780 -1.272 -6.314 1.00 97.38 228 ALA A N 1
ATOM 1705 C CA . ALA A 1 228 ? -4.708 -2.113 -7.061 1.00 97.38 228 ALA A CA 1
ATOM 1706 C C . ALA A 1 228 ? -4.098 -3.495 -7.330 1.00 97.38 228 ALA A C 1
ATOM 1708 O O . ALA A 1 228 ? -2.897 -3.590 -7.607 1.00 97.38 228 ALA A O 1
ATOM 1709 N N . PRO A 1 229 ? -4.902 -4.571 -7.240 1.00 97.81 229 PRO A N 1
ATOM 1710 C CA . PRO A 1 229 ? -4.451 -5.902 -7.612 1.00 97.81 229 PRO A CA 1
ATOM 1711 C C . PRO A 1 229 ? -4.163 -5.968 -9.117 1.00 97.81 229 PRO A C 1
ATOM 1713 O O . PRO A 1 229 ? -4.834 -5.323 -9.917 1.00 97.81 229 PRO A O 1
ATOM 1716 N N . VAL A 1 230 ? -3.169 -6.769 -9.490 1.00 97.56 230 VAL A N 1
ATOM 1717 C CA . VAL A 1 230 ? 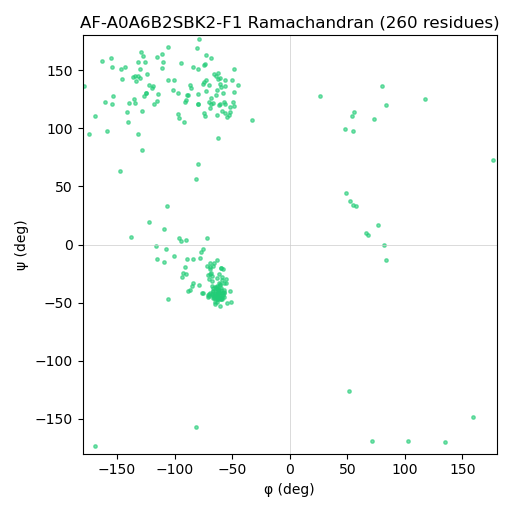-2.799 -7.040 -10.881 1.00 97.56 230 VAL A CA 1
ATOM 1718 C C . VAL A 1 230 ? -3.043 -8.513 -11.154 1.00 97.56 230 VAL A C 1
ATOM 1720 O O . VAL A 1 230 ? -2.470 -9.378 -10.482 1.00 97.56 230 VAL A O 1
ATOM 1723 N N . HIS A 1 231 ? -3.851 -8.807 -12.167 1.00 97.31 231 HIS A N 1
ATOM 1724 C CA . HIS A 1 231 ? -4.198 -10.170 -12.560 1.00 97.31 231 HIS A CA 1
ATOM 1725 C C . HIS A 1 231 ? -3.587 -10.537 -13.903 1.00 97.31 231 HIS A C 1
ATOM 1727 O O . HIS A 1 231 ? -3.373 -9.703 -14.779 1.00 97.31 231 HIS A O 1
ATOM 1733 N N . ASP A 1 232 ? -3.336 -11.825 -14.080 1.00 95.75 232 ASP A N 1
ATOM 1734 C CA . ASP A 1 232 ? -3.033 -12.391 -15.382 1.00 95.75 232 ASP A CA 1
ATOM 1735 C C . ASP A 1 232 ? -4.300 -12.338 -16.259 1.00 95.75 232 ASP A C 1
ATOM 1737 O O . ASP A 1 232 ? -5.312 -12.936 -15.886 1.00 95.75 232 ASP A O 1
ATOM 1741 N N . PRO A 1 233 ? -4.283 -11.658 -17.418 1.00 92.00 233 PRO A N 1
ATOM 1742 C CA . PRO A 1 233 ? -5.493 -11.441 -18.211 1.00 92.00 233 PRO A CA 1
ATOM 1743 C C . PRO A 1 233 ? -6.035 -12.720 -18.864 1.00 92.00 233 PRO A C 1
ATOM 1745 O O . PRO A 1 233 ? -7.208 -12.770 -19.224 1.00 92.00 233 PRO A O 1
ATOM 1748 N N . GLY A 1 234 ? -5.203 -13.755 -19.034 1.00 95.38 234 GLY A N 1
ATOM 1749 C CA . GLY A 1 234 ? -5.619 -15.024 -19.634 1.00 95.38 234 GLY A CA 1
ATOM 1750 C C . GLY A 1 234 ? -6.252 -15.985 -18.628 1.00 95.38 234 GLY A C 1
ATOM 1751 O O . GLY A 1 234 ? -7.179 -16.717 -18.964 1.00 95.38 234 GLY A O 1
ATOM 1752 N N . THR A 1 235 ? -5.754 -15.991 -17.392 1.00 96.50 235 THR A N 1
ATOM 1753 C CA . THR A 1 235 ? -6.150 -16.946 -16.344 1.00 96.50 235 THR A CA 1
ATOM 1754 C C . THR A 1 235 ? -6.979 -16.323 -15.223 1.00 96.50 235 THR A C 1
ATOM 1756 O O . THR A 1 235 ? -7.565 -17.054 -14.430 1.00 96.50 235 THR A O 1
ATOM 1759 N N . GLY A 1 236 ? -7.010 -14.992 -15.115 1.00 96.00 236 GLY A N 1
ATOM 1760 C CA . GLY A 1 236 ? -7.618 -14.263 -14.000 1.00 96.00 236 GLY A CA 1
ATOM 1761 C C . GLY A 1 236 ? -6.871 -14.430 -12.673 1.00 96.00 236 GLY A C 1
ATOM 1762 O O . GLY A 1 236 ? -7.370 -14.022 -11.628 1.00 96.00 236 GLY A O 1
ATOM 1763 N N . ARG A 1 237 ? -5.687 -15.054 -12.672 1.00 97.25 237 ARG A N 1
ATOM 1764 C CA . ARG A 1 237 ? -4.918 -15.308 -11.450 1.00 97.25 237 ARG A CA 1
ATOM 1765 C C . ARG A 1 237 ? -4.301 -14.013 -10.931 1.00 97.25 237 ARG A C 1
ATOM 1767 O O . ARG A 1 237 ? -3.621 -13.325 -11.685 1.00 97.25 237 ARG A O 1
ATOM 1774 N N . LEU A 1 238 ? -4.447 -13.742 -9.634 1.00 98.06 238 LEU A N 1
ATOM 1775 C CA . LEU A 1 238 ? -3.749 -12.640 -8.972 1.00 98.06 238 LEU A CA 1
ATOM 1776 C C . LEU A 1 238 ? -2.228 -12.841 -9.062 1.00 98.06 238 LEU A C 1
ATOM 1778 O O . LEU A 1 238 ? -1.690 -13.841 -8.580 1.00 98.06 238 LEU A O 1
ATOM 1782 N N . LEU A 1 239 ? -1.540 -11.890 -9.687 1.00 98.12 239 LEU A N 1
ATOM 1783 C CA . LEU A 1 239 ? -0.082 -11.856 -9.808 1.00 98.12 239 LEU A CA 1
ATOM 1784 C C . LEU A 1 239 ? 0.558 -11.036 -8.688 1.00 98.12 239 LEU A C 1
ATOM 1786 O O . LEU A 1 239 ? 1.699 -11.307 -8.316 1.00 98.12 239 LEU A O 1
ATOM 1790 N N . GLY A 1 240 ? -0.167 -10.053 -8.157 1.00 98.25 240 GLY A N 1
ATOM 1791 C CA . GLY A 1 240 ? 0.320 -9.149 -7.127 1.00 98.25 240 GLY A CA 1
ATOM 1792 C C . GLY A 1 240 ? -0.478 -7.858 -7.075 1.00 98.25 240 GLY A C 1
ATOM 1793 O O . GLY A 1 240 ? -1.669 -7.869 -7.370 1.00 98.25 240 GLY A O 1
ATOM 1794 N N . ALA A 1 241 ? 0.165 -6.753 -6.715 1.00 98.38 241 ALA A N 1
ATOM 1795 C CA . ALA A 1 241 ? -0.454 -5.433 -6.738 1.00 98.38 241 ALA A CA 1
ATOM 1796 C C . ALA A 1 241 ? 0.544 -4.366 -7.181 1.00 98.38 241 ALA A C 1
ATOM 1798 O O . ALA A 1 241 ? 1.750 -4.494 -6.959 1.00 98.38 241 ALA A O 1
ATOM 1799 N N . VAL A 1 242 ? 0.024 -3.299 -7.776 1.00 97.81 242 VAL A N 1
ATOM 1800 C CA . VAL A 1 242 ? 0.752 -2.048 -7.973 1.00 97.81 242 VAL A CA 1
ATOM 1801 C C . VAL A 1 242 ? 0.230 -1.014 -6.991 1.00 97.81 242 VAL A C 1
ATOM 1803 O O . VAL A 1 242 ? -0.958 -0.977 -6.683 1.00 97.81 242 VAL A O 1
ATOM 1806 N N . ASP A 1 243 ? 1.137 -0.213 -6.460 1.00 96.62 243 ASP A N 1
ATOM 1807 C CA . ASP A 1 243 ? 0.892 0.769 -5.423 1.00 96.62 243 ASP A CA 1
ATOM 1808 C C . ASP A 1 243 ? 1.597 2.075 -5.760 1.00 96.62 243 ASP A C 1
ATOM 1810 O O . ASP A 1 243 ? 2.714 2.094 -6.284 1.00 96.62 243 ASP A O 1
ATOM 1814 N N . ILE A 1 244 ? 0.935 3.172 -5.410 1.00 94.25 244 ILE A N 1
ATOM 1815 C CA . ILE A 1 244 ? 1.572 4.467 -5.294 1.00 94.25 244 ILE A CA 1
ATOM 1816 C C . ILE A 1 244 ? 1.526 4.895 -3.833 1.00 94.25 244 ILE A C 1
ATOM 1818 O O . ILE A 1 244 ? 0.465 4.909 -3.210 1.00 94.25 244 ILE A O 1
ATOM 1822 N N . THR A 1 245 ? 2.679 5.292 -3.304 1.00 92.56 245 THR A N 1
ATOM 1823 C CA . THR A 1 245 ? 2.853 5.717 -1.913 1.00 92.56 245 THR A CA 1
ATOM 1824 C C . THR A 1 245 ? 3.420 7.132 -1.852 1.00 92.56 245 THR A C 1
ATOM 1826 O O . THR A 1 245 ? 4.337 7.488 -2.589 1.00 92.56 245 THR A O 1
ATOM 1829 N N . GLY A 1 246 ? 2.894 7.969 -0.960 1.00 90.12 246 GLY A N 1
ATOM 1830 C CA . GLY A 1 246 ? 3.329 9.355 -0.810 1.00 90.12 246 GLY A CA 1
ATOM 1831 C C . GLY A 1 246 ? 2.777 10.040 0.437 1.00 90.12 246 GLY A C 1
ATOM 1832 O O . GLY A 1 246 ? 2.141 9.421 1.287 1.00 90.12 246 GLY A O 1
ATOM 1833 N N . GLY A 1 247 ? 3.035 11.342 0.556 1.00 80.50 247 GLY A N 1
ATOM 1834 C CA . GLY A 1 247 ? 2.454 12.182 1.607 1.00 80.50 247 GLY A CA 1
ATOM 1835 C C . GLY A 1 247 ? 1.034 12.658 1.280 1.00 80.50 247 GLY A C 1
ATOM 1836 O O . GLY A 1 247 ? 0.338 12.095 0.437 1.00 80.50 247 GLY A O 1
ATOM 1837 N N . ASP A 1 248 ? 0.618 13.759 1.909 1.00 69.50 248 ASP A N 1
ATOM 1838 C CA . ASP A 1 248 ? -0.740 14.316 1.781 1.00 69.50 248 ASP A CA 1
ATOM 1839 C C . ASP A 1 248 ? -1.126 14.708 0.341 1.00 69.50 248 ASP A C 1
ATOM 1841 O O . ASP A 1 248 ? -2.307 14.763 0.014 1.00 69.50 248 ASP A O 1
ATOM 1845 N N . ARG A 1 249 ? -0.154 14.922 -0.557 1.00 66.69 249 ARG A N 1
ATOM 1846 C CA . ARG A 1 249 ? -0.417 15.236 -1.974 1.00 66.69 249 ARG A CA 1
ATOM 1847 C C . ARG A 1 249 ? -1.009 14.060 -2.760 1.00 66.69 249 ARG A C 1
ATOM 1849 O O . ARG A 1 249 ? -1.716 14.294 -3.733 1.00 66.69 249 ARG A O 1
ATOM 1856 N N . LEU A 1 250 ? -0.780 12.820 -2.313 1.00 70.25 250 LEU A N 1
ATOM 1857 C CA . LEU A 1 250 ? -1.415 11.625 -2.884 1.00 70.25 250 LEU A CA 1
ATOM 1858 C C . LEU A 1 250 ? -2.863 11.455 -2.393 1.00 70.25 250 LEU A C 1
ATOM 1860 O O . LEU A 1 250 ? -3.616 10.625 -2.905 1.00 70.25 250 LEU A O 1
ATOM 1864 N N .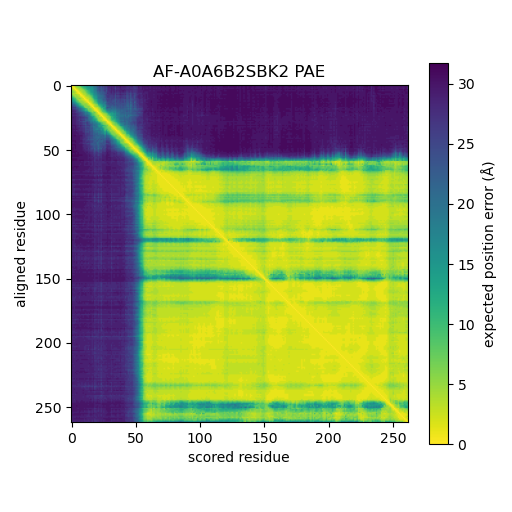 ALA A 1 251 ? -3.268 12.222 -1.383 1.00 65.06 251 ALA A N 1
ATOM 1865 C CA . ALA A 1 251 ? -4.516 12.045 -0.665 1.00 65.06 251 ALA A CA 1
ATOM 1866 C C . ALA A 1 251 ? -5.713 12.663 -1.409 1.00 65.06 251 ALA A C 1
ATOM 1868 O O . ALA A 1 251 ? -6.434 13.517 -0.899 1.00 65.06 251 ALA A O 1
ATOM 1869 N N . HIS A 1 252 ? -5.899 12.211 -2.649 1.00 72.56 252 HIS A N 1
ATOM 1870 C CA . HIS A 1 252 ? -6.946 12.626 -3.568 1.00 72.56 252 HIS A CA 1
ATOM 1871 C C . HIS A 1 252 ? -7.631 11.388 -4.180 1.00 72.56 252 HIS A C 1
ATOM 1873 O O . HIS A 1 252 ? -6.941 10.404 -4.463 1.00 72.56 252 HIS A O 1
ATOM 1879 N N . PRO A 1 253 ? -8.952 11.418 -4.454 1.00 72.56 253 PRO A N 1
ATOM 1880 C CA . PRO A 1 253 ? -9.664 10.293 -5.076 1.00 72.56 253 PRO A CA 1
ATOM 1881 C C . PRO A 1 253 ? -9.070 9.830 -6.417 1.00 72.56 253 PRO A C 1
ATOM 1883 O O . PRO A 1 253 ? -9.138 8.653 -6.762 1.00 72.56 253 PRO A O 1
ATOM 1886 N N . HIS A 1 254 ? -8.445 10.746 -7.163 1.00 79.50 254 HIS A N 1
ATOM 1887 C CA . HIS A 1 254 ? -7.835 10.440 -8.464 1.00 79.50 254 HIS A CA 1
ATOM 1888 C C . HIS A 1 254 ? -6.683 9.437 -8.371 1.00 79.50 254 HIS A C 1
ATOM 1890 O O . HIS A 1 254 ? -6.480 8.685 -9.317 1.00 79.50 254 HIS A O 1
ATOM 1896 N N . SER A 1 255 ? -5.963 9.380 -7.248 1.00 79.75 255 SER A N 1
ATOM 1897 C CA . SER A 1 255 ? -4.860 8.431 -7.069 1.00 79.75 255 SER A CA 1
ATOM 1898 C C . SER A 1 255 ? -5.357 6.985 -7.113 1.00 79.75 255 SER A C 1
ATOM 1900 O O . SER A 1 255 ? -4.701 6.124 -7.688 1.00 79.75 255 SER A O 1
ATOM 1902 N N . LEU A 1 256 ? -6.550 6.720 -6.567 1.00 81.94 256 LEU A N 1
ATOM 1903 C CA . LEU A 1 256 ? -7.151 5.389 -6.612 1.00 81.94 256 LEU A CA 1
ATOM 1904 C C . LEU A 1 256 ? -7.623 5.023 -8.023 1.00 81.94 256 LEU A C 1
ATOM 1906 O O . LEU A 1 256 ? -7.382 3.910 -8.478 1.00 81.94 256 LEU A O 1
ATOM 1910 N N . ALA A 1 257 ? -8.269 5.964 -8.718 1.00 83.50 257 ALA A N 1
ATOM 1911 C CA . ALA A 1 257 ? -8.694 5.762 -10.101 1.00 83.50 257 ALA A CA 1
ATOM 1912 C C . ALA A 1 257 ? -7.498 5.527 -11.037 1.00 83.50 257 ALA A C 1
ATOM 1914 O O . ALA A 1 257 ? -7.571 4.688 -11.926 1.00 83.50 257 ALA A O 1
ATOM 1915 N N . PHE A 1 258 ? -6.394 6.239 -10.806 1.00 83.38 258 PHE A N 1
ATOM 1916 C CA . PHE A 1 258 ? -5.164 6.110 -11.578 1.00 83.38 258 PHE A CA 1
ATOM 1917 C C . PHE A 1 258 ? -4.522 4.732 -11.413 1.00 83.38 258 PHE A C 1
ATOM 1919 O O . PHE A 1 258 ? -4.245 4.067 -12.405 1.00 83.38 258 PHE A O 1
ATOM 1926 N N . VAL A 1 259 ? -4.357 4.272 -10.170 1.00 84.38 259 VAL A N 1
ATOM 1927 C CA . VAL A 1 259 ? -3.784 2.947 -9.899 1.00 84.38 259 VAL A CA 1
ATOM 1928 C C . VAL A 1 259 ? -4.743 1.824 -10.309 1.00 84.38 259 VAL A C 1
ATOM 1930 O O . VAL A 1 259 ? -4.294 0.766 -10.715 1.00 84.38 259 VAL A O 1
ATOM 1933 N N . GLY A 1 260 ? -6.060 2.034 -10.261 1.00 81.38 260 GLY A N 1
ATOM 1934 C CA . GLY A 1 260 ? -7.047 1.045 -10.708 1.00 81.38 260 GLY A CA 1
ATOM 1935 C C . GLY A 1 260 ? -7.222 0.928 -12.228 1.00 81.38 260 GLY A C 1
ATOM 1936 O O . GLY A 1 260 ? -7.974 0.062 -12.664 1.00 81.38 260 GLY A O 1
ATOM 1937 N N . ALA A 1 261 ? -6.590 1.793 -13.026 1.00 80.38 261 ALA A N 1
ATOM 1938 C CA . ALA A 1 261 ? -6.706 1.797 -14.489 1.00 80.38 261 ALA A CA 1
ATOM 1939 C C . ALA A 1 261 ? -5.664 0.912 -15.200 1.00 80.38 261 ALA A C 1
ATOM 1941 O O . ALA A 1 261 ? -5.581 0.936 -16.430 1.00 80.38 261 ALA A O 1
ATOM 1942 N N . VAL A 1 262 ? -4.851 0.193 -14.427 1.00 67.12 262 VAL A N 1
ATOM 1943 C CA . VAL A 1 262 ? -3.719 -0.623 -14.887 1.00 67.12 262 VAL A CA 1
ATOM 1944 C C . VAL A 1 262 ? -4.081 -2.078 -15.154 1.00 67.12 262 VAL A C 1
ATOM 1946 O O . VAL A 1 262 ? -5.080 -2.566 -14.583 1.00 67.12 262 VAL A O 1
#

Solvent-accessible surface area (backbone atoms only — not comparable to full-atom values): 15011 Å² total; per-residue (Å²): 135,85,92,85,84,86,86,83,91,84,87,83,82,93,77,83,88,81,92,82,91,78,93,80,85,84,82,92,75,95,75,93,76,92,81,90,82,85,86,79,90,78,82,78,81,72,83,74,71,81,73,78,72,78,76,77,71,58,71,41,49,67,38,60,87,92,61,58,67,68,61,51,43,54,44,33,41,55,27,40,50,44,28,74,76,68,70,42,84,41,78,84,65,40,68,65,49,52,53,36,46,51,51,10,55,74,50,62,37,61,48,63,75,58,35,56,72,80,34,54,73,73,59,39,52,60,49,44,75,73,36,76,64,58,78,48,45,64,56,50,44,68,76,42,36,63,56,9,50,76,62,52,15,28,41,33,32,26,36,67,74,19,31,22,68,43,67,46,50,19,68,68,41,50,58,59,37,44,77,41,35,63,39,58,22,11,34,37,21,27,66,64,37,11,25,39,20,51,13,43,6,55,74,68,70,38,51,25,33,32,44,21,39,56,27,47,20,60,75,49,29,76,35,23,26,20,8,10,47,39,57,40,89,89,76,67,45,72,52,14,22,41,28,41,39,25,43,76,87,52,56,41,53,63,46,42,58,59,45,53,71,110

Radius of gyration: 29.52 Å; Cα contacts (8 Å, |Δi|>4): 439; chains: 1; bounding box: 100×59×78 Å

pLDDT: mean 80.14, std 24.35, range [28.39, 98.62]